Protein AF-A0A3D4DNE8-F1 (afdb_monomer)

Sequence (206 aa):
WRGDEAVLGELMLHLVKQGQAARAKSYLRAADVRFRKTDLFDFLELLLALPMGEPVSDRNVTAWRRLERSLPVAEPLLLGLDYNAMMAMSVRLGHFIEARVAGQQAISCCREDGHVYLEHFIHILLADLDVIEGRLHRAERGLAQAGVSYSNEDALIEVIRSAIAYERGDLEHIRREADGLRTSQLGGDSWSELFFQLARIAVLSA

Secondary structure (DSSP, 8-state):
-TT-HHHHHHHHHHHHHTT-HHHHHHHHT-TT--S---HHHHHHHHHHHTTTTPPP-HHHHHHHHHHHTTS-TT-HHHHHHHHHHHHHHHHHTT-HHHHHHHHHHHHHHHHHHT-HHHHHHHHHHHHHHHHHTT-HHHHHHHHHH--S--TTHHHHHHHHHHHHHHHHT-HHHHHHHHHHHHHHHHHS---GGGHHHHHHHHHH--

Foldseek 3Di:
DLADLVVLLVVCVVCVVVVNLVVNVCSLPPPRRRDDDDLSSLVSVLVSCQSVVHQQDVVNLVSLVVVLVVDDPPQLQVLLVSLCSQLSSCVSVVVLVSSVVSLVSSLVSCVVVVVLQSNLVSLLVVLLSCLVVVVLVSSVVSNVSNDDDDQLVVLSNLLSVLSSCVSVVVLVSLLVCLVVSVVSCVVTDDRPVSVVSNVVSVVSND

Radius of gyration: 18.37 Å; Cα contacts (8 Å, |Δi|>4): 229; chains: 1; bounding box: 45×32×54 Å

Structure (mmCIF, N/CA/C/O backbone):
data_AF-A0A3D4DNE8-F1
#
_entry.id   AF-A0A3D4DNE8-F1
#
loop_
_atom_site.group_PDB
_atom_site.id
_atom_site.type_symbol
_atom_site.label_atom_id
_atom_site.label_alt_id
_atom_site.label_comp_id
_atom_site.label_asym_id
_atom_site.label_entity_id
_atom_site.label_seq_id
_atom_site.pdbx_PDB_ins_code
_atom_site.Cartn_x
_atom_site.Cartn_y
_atom_site.Cartn_z
_atom_site.occupancy
_atom_site.B_iso_or_equiv
_atom_site.auth_seq_id
_atom_site.auth_comp_id
_atom_site.auth_asym_id
_atom_site.auth_atom_id
_atom_site.pdbx_PDB_model_num
ATOM 1 N N . TRP A 1 1 ? 2.962 1.106 -29.302 1.00 84.25 1 TRP A N 1
ATOM 2 C CA . TRP A 1 1 ? 2.962 0.259 -28.094 1.00 84.25 1 TRP A CA 1
ATOM 3 C C . TRP A 1 1 ? 3.555 -1.131 -28.338 1.00 84.25 1 TRP A C 1
ATOM 5 O O . TRP A 1 1 ? 4.488 -1.481 -27.648 1.00 84.25 1 TRP A O 1
ATOM 15 N N . ARG A 1 2 ? 3.127 -1.938 -29.325 1.00 90.81 2 ARG A N 1
ATOM 16 C CA . ARG A 1 2 ? 3.678 -3.311 -29.502 1.00 90.81 2 ARG A CA 1
ATOM 17 C C . ARG A 1 2 ? 5.172 -3.408 -29.839 1.00 90.81 2 ARG A C 1
ATOM 19 O O . ARG A 1 2 ? 5.776 -4.441 -29.583 1.00 90.81 2 ARG A O 1
ATOM 26 N N . GLY A 1 3 ? 5.741 -2.384 -30.468 1.00 92.44 3 GLY A N 1
ATOM 27 C CA . GLY A 1 3 ? 7.152 -2.353 -30.873 1.00 92.44 3 GLY A CA 1
ATOM 28 C C . GLY A 1 3 ? 8.059 -1.539 -29.954 1.00 92.44 3 GLY A C 1
ATOM 29 O O . GLY A 1 3 ? 9.244 -1.456 -30.239 1.00 92.44 3 GLY A O 1
ATOM 30 N N . ASP A 1 4 ? 7.515 -0.934 -28.896 1.00 91.31 4 ASP A N 1
ATOM 31 C CA . ASP A 1 4 ? 8.251 -0.020 -28.024 1.00 91.31 4 ASP A CA 1
ATOM 32 C C . ASP A 1 4 ? 7.756 -0.159 -26.578 1.00 91.31 4 ASP A C 1
ATOM 34 O O . ASP A 1 4 ? 6.562 0.007 -26.304 1.00 91.31 4 ASP A O 1
ATOM 38 N N . GLU A 1 5 ? 8.679 -0.497 -25.680 1.00 88.25 5 GLU A N 1
ATOM 39 C CA . GLU A 1 5 ? 8.405 -0.766 -24.269 1.00 88.25 5 GLU A CA 1
ATOM 40 C C . GLU A 1 5 ? 7.947 0.485 -23.509 1.00 88.25 5 GLU A C 1
ATOM 42 O O . GLU A 1 5 ? 7.001 0.403 -22.726 1.00 88.25 5 GLU A O 1
ATOM 47 N N . ALA A 1 6 ? 8.539 1.650 -23.789 1.00 84.38 6 ALA A N 1
ATOM 48 C CA . ALA A 1 6 ? 8.173 2.907 -23.141 1.00 84.38 6 ALA A CA 1
ATOM 49 C C . ALA A 1 6 ? 6.757 3.334 -23.546 1.00 84.38 6 ALA A C 1
ATOM 51 O O . ALA A 1 6 ? 5.932 3.657 -22.692 1.00 84.38 6 ALA A O 1
ATOM 52 N N . VAL A 1 7 ? 6.426 3.218 -24.837 1.00 89.44 7 VAL A N 1
ATOM 53 C CA . VAL A 1 7 ? 5.072 3.522 -25.336 1.00 89.44 7 VAL A CA 1
ATOM 54 C C . VAL A 1 7 ? 4.029 2.556 -24.762 1.00 89.44 7 VAL A C 1
ATOM 56 O O . VAL A 1 7 ? 2.875 2.937 -24.558 1.00 89.44 7 VAL A O 1
ATOM 59 N N . LEU A 1 8 ? 4.387 1.286 -24.526 1.00 90.56 8 LEU A N 1
ATOM 60 C CA . LEU A 1 8 ? 3.503 0.375 -23.794 1.00 90.56 8 LEU A CA 1
ATOM 61 C C . LEU A 1 8 ? 3.335 0.823 -22.336 1.00 90.56 8 LEU A C 1
ATOM 63 O O . LEU A 1 8 ? 2.202 0.855 -21.859 1.00 90.56 8 LEU A O 1
ATOM 67 N N . GLY A 1 9 ? 4.420 1.201 -21.659 1.00 85.06 9 GLY A N 1
ATOM 68 C CA . GLY A 1 9 ? 4.379 1.701 -20.286 1.00 85.06 9 GLY A CA 1
ATOM 69 C C . GLY A 1 9 ? 3.467 2.914 -20.117 1.00 85.06 9 GLY A C 1
ATOM 70 O O . GLY A 1 9 ? 2.581 2.902 -19.263 1.00 85.06 9 GLY A O 1
ATOM 71 N N . GLU A 1 10 ? 3.595 3.919 -20.983 1.00 83.62 10 GLU A N 1
ATOM 72 C CA . GLU A 1 10 ? 2.720 5.100 -20.976 1.00 83.62 10 GLU A CA 1
ATOM 73 C C . GLU A 1 10 ? 1.244 4.734 -21.174 1.00 83.62 10 GLU A C 1
ATOM 75 O O . GLU A 1 10 ? 0.374 5.198 -20.431 1.00 83.62 10 GLU A O 1
ATOM 80 N N . LEU A 1 11 ? 0.951 3.856 -22.143 1.00 89.38 11 LEU A N 1
ATOM 81 C CA . LEU A 1 11 ? -0.407 3.370 -22.392 1.00 89.38 11 LEU A CA 1
ATOM 82 C C . LEU A 1 11 ? -0.978 2.661 -21.160 1.00 89.38 11 LEU A C 1
ATOM 84 O O . LEU A 1 11 ? -2.143 2.855 -20.814 1.00 89.38 11 LEU A O 1
ATOM 88 N N . MET A 1 12 ? -0.173 1.839 -20.492 1.00 86.44 12 MET A N 1
ATOM 89 C CA . MET A 1 12 ? -0.599 1.137 -19.289 1.00 86.44 12 MET A CA 1
ATOM 90 C C . MET A 1 12 ? -0.891 2.095 -18.141 1.00 86.44 12 MET A C 1
ATOM 92 O O . MET A 1 12 ? -1.956 1.987 -17.539 1.00 86.44 12 MET A O 1
ATOM 96 N N . LEU A 1 13 ? 0.001 3.050 -17.870 1.00 79.31 13 LEU A N 1
ATOM 97 C CA . LEU A 1 13 ? -0.206 4.058 -16.828 1.00 79.31 13 LEU A CA 1
ATOM 98 C C . LEU A 1 13 ? -1.471 4.876 -17.092 1.00 79.31 13 LEU A C 1
ATOM 100 O O . LEU A 1 13 ? -2.258 5.112 -16.174 1.00 79.31 13 LEU A O 1
ATOM 104 N N . HIS A 1 14 ? -1.708 5.259 -18.349 1.00 80.50 14 HIS A N 1
ATOM 105 C CA . HIS A 1 14 ? -2.938 5.937 -18.746 1.00 80.50 14 HIS A CA 1
ATOM 106 C C . HIS A 1 14 ? -4.180 5.086 -18.446 1.00 80.50 14 HIS A C 1
ATOM 108 O O . HIS A 1 14 ? -5.129 5.574 -17.842 1.00 80.50 14 HIS A O 1
ATOM 114 N N . LEU A 1 15 ? -4.168 3.803 -18.815 1.00 82.75 15 LEU A N 1
ATOM 115 C CA . LEU A 1 15 ? -5.290 2.894 -18.574 1.00 82.75 15 LEU A CA 1
ATOM 116 C C . LEU A 1 15 ? -5.535 2.647 -17.083 1.00 82.75 15 LEU A C 1
ATOM 118 O O . LEU A 1 15 ? -6.685 2.659 -16.652 1.00 82.75 15 LEU A O 1
ATOM 122 N N . VAL A 1 16 ? -4.479 2.464 -16.287 1.00 78.12 16 VAL A N 1
ATOM 123 C CA . VAL A 1 16 ? -4.587 2.286 -14.829 1.00 78.12 16 VAL A CA 1
ATOM 124 C C . VAL A 1 16 ? -5.216 3.516 -14.181 1.00 78.12 16 VAL A C 1
ATOM 126 O O . VAL A 1 16 ? -6.162 3.364 -13.413 1.00 78.12 16 VAL A O 1
ATOM 129 N N . LYS A 1 17 ? -4.782 4.727 -14.559 1.00 73.00 17 LYS A N 1
ATOM 130 C CA . LYS A 1 17 ? -5.375 5.990 -14.079 1.00 73.00 17 LYS A CA 1
ATOM 131 C C . LYS A 1 17 ? -6.866 6.130 -14.401 1.00 73.00 17 LYS A C 1
ATOM 133 O O . LYS A 1 17 ? -7.560 6.881 -13.734 1.00 73.00 17 LYS A O 1
ATOM 138 N N . GLN A 1 18 ? -7.358 5.423 -15.416 1.00 78.56 18 GLN A N 1
ATOM 139 C CA . GLN A 1 18 ? -8.770 5.409 -15.814 1.00 78.56 18 GLN A CA 1
ATOM 140 C C . GLN A 1 18 ? -9.546 4.220 -15.215 1.00 78.56 18 GLN A C 1
ATOM 142 O O . GLN A 1 18 ? -10.633 3.893 -15.689 1.00 78.56 18 GLN A O 1
ATOM 147 N N . GLY A 1 19 ? -8.975 3.505 -14.237 1.00 75.56 19 GLY A N 1
ATOM 148 C CA . GLY A 1 19 ? -9.581 2.306 -13.647 1.00 75.56 19 GLY A CA 1
ATOM 149 C C . GLY A 1 19 ? -9.579 1.082 -14.573 1.00 75.56 19 GLY A C 1
ATOM 150 O O . GLY A 1 19 ? -10.240 0.085 -14.303 1.00 75.56 19 GLY A O 1
ATOM 151 N N . GLN A 1 20 ? -8.828 1.117 -15.679 1.00 83.62 20 GLN A N 1
ATOM 152 C CA . GLN A 1 20 ? -8.781 0.053 -16.689 1.00 83.62 20 GLN A CA 1
ATOM 153 C C . GLN A 1 20 ? -7.563 -0.868 -16.508 1.00 83.62 20 GLN A C 1
ATOM 155 O O . GLN A 1 20 ? -6.947 -1.298 -17.488 1.00 83.62 20 GLN A O 1
ATOM 160 N N . ALA A 1 21 ? -7.212 -1.207 -15.264 1.00 82.75 21 ALA A N 1
ATOM 161 C CA . ALA A 1 21 ? -6.049 -2.046 -14.950 1.00 82.75 21 ALA A CA 1
ATOM 162 C C . ALA A 1 21 ? -6.109 -3.433 -15.630 1.00 82.75 21 ALA A C 1
ATOM 164 O O . ALA A 1 21 ? -5.110 -3.907 -16.174 1.00 82.75 21 ALA A O 1
ATOM 165 N N . ALA A 1 22 ? -7.299 -4.040 -15.735 1.00 83.12 22 ALA A N 1
ATOM 166 C CA . ALA A 1 22 ? -7.488 -5.308 -16.448 1.00 83.12 22 ALA A CA 1
ATOM 167 C C . ALA A 1 22 ? -7.152 -5.193 -17.947 1.00 83.12 22 ALA A C 1
ATOM 169 O O . ALA A 1 22 ? -6.544 -6.087 -18.542 1.00 83.12 22 ALA A O 1
ATOM 170 N N . ARG A 1 23 ? -7.503 -4.057 -18.562 1.00 88.25 23 ARG A N 1
ATOM 171 C CA . ARG A 1 23 ? -7.187 -3.775 -19.964 1.00 88.25 23 ARG A CA 1
ATOM 172 C C . ARG A 1 23 ? -5.697 -3.510 -20.149 1.00 88.25 23 ARG A C 1
ATOM 174 O O . ARG A 1 23 ? -5.109 -4.059 -21.079 1.00 88.25 23 ARG A O 1
ATOM 181 N N . ALA A 1 24 ? -5.077 -2.750 -19.247 1.00 88.50 24 ALA A N 1
ATOM 182 C CA . ALA A 1 24 ? -3.628 -2.559 -19.229 1.00 88.50 24 ALA A CA 1
ATOM 183 C C . ALA A 1 24 ? -2.892 -3.910 -19.181 1.00 88.50 24 ALA A C 1
ATOM 185 O O . ALA A 1 24 ? -1.987 -4.155 -19.980 1.00 88.50 24 ALA A O 1
ATOM 186 N N . LYS A 1 25 ? -3.361 -4.840 -18.337 1.00 88.88 25 LYS A N 1
ATOM 187 C CA . LYS A 1 25 ? -2.814 -6.199 -18.236 1.00 88.88 25 LYS A CA 1
ATOM 188 C C . LYS A 1 25 ? -2.931 -6.989 -19.535 1.00 88.88 25 LYS A C 1
ATOM 190 O O . LYS A 1 25 ? -1.995 -7.692 -19.913 1.00 88.88 25 LYS A O 1
ATOM 195 N N . SER A 1 26 ? -4.065 -6.873 -20.229 1.00 90.81 26 SER A N 1
ATOM 196 C CA . SER A 1 26 ? -4.267 -7.553 -21.515 1.00 90.81 26 SER A CA 1
ATOM 197 C C . SER A 1 26 ? -3.255 -7.104 -22.575 1.00 90.81 26 SER A C 1
ATOM 199 O O . SER A 1 26 ? -2.768 -7.935 -23.338 1.00 90.81 26 SER A O 1
ATOM 201 N N . TYR A 1 27 ? -2.877 -5.819 -22.582 1.00 91.75 27 TYR A N 1
ATOM 202 C CA . TYR A 1 27 ? -1.856 -5.301 -23.493 1.00 91.75 27 TYR A CA 1
ATOM 203 C C . TYR A 1 27 ? -0.447 -5.724 -23.085 1.00 91.75 27 TYR A C 1
ATOM 205 O O . TYR A 1 27 ? 0.334 -6.115 -23.950 1.00 91.75 27 TYR A O 1
ATOM 213 N N . LEU A 1 28 ? -0.140 -5.732 -21.786 1.00 88.56 28 LEU A N 1
ATOM 214 C CA . LEU A 1 28 ? 1.150 -6.208 -21.286 1.00 88.56 28 LEU A CA 1
ATOM 215 C C . LEU A 1 28 ? 1.397 -7.689 -21.615 1.00 88.56 28 LEU A C 1
ATOM 217 O O . LEU A 1 28 ? 2.502 -8.072 -21.993 1.00 88.56 28 LEU A O 1
ATOM 221 N N . ARG A 1 29 ? 0.355 -8.523 -21.519 1.00 88.81 29 ARG A N 1
ATOM 222 C CA . ARG A 1 29 ? 0.415 -9.963 -21.823 1.00 88.81 29 ARG A CA 1
ATOM 223 C C . ARG A 1 29 ? 0.105 -10.305 -23.282 1.00 88.81 29 ARG A C 1
ATOM 225 O O . ARG A 1 29 ? -0.075 -11.482 -23.598 1.00 88.81 29 ARG A O 1
ATOM 232 N N . ALA A 1 30 ? 0.029 -9.315 -24.169 1.00 90.88 30 ALA A N 1
ATOM 233 C CA . ALA A 1 30 ? -0.235 -9.570 -25.576 1.00 90.88 30 ALA A CA 1
ATOM 234 C C . ALA A 1 30 ? 0.893 -10.421 -26.185 1.00 90.88 30 ALA A C 1
ATOM 236 O O . ALA A 1 30 ? 2.075 -10.101 -26.064 1.00 90.88 30 ALA A O 1
ATOM 237 N N . ALA A 1 31 ? 0.523 -11.520 -26.847 1.00 87.00 31 ALA A N 1
ATOM 238 C CA . ALA A 1 31 ? 1.481 -12.469 -27.417 1.00 87.00 31 ALA A CA 1
ATOM 239 C C . ALA A 1 31 ? 2.339 -11.868 -28.547 1.00 87.00 31 ALA A C 1
ATOM 241 O O . ALA A 1 31 ? 3.355 -12.443 -28.925 1.00 87.00 31 ALA A O 1
ATOM 242 N N . ASP A 1 32 ? 1.932 -10.720 -29.092 1.00 90.69 32 ASP A N 1
ATOM 243 C CA . ASP A 1 32 ? 2.542 -10.057 -30.241 1.00 90.69 32 ASP A CA 1
ATOM 244 C C . ASP A 1 32 ? 3.386 -8.822 -29.877 1.00 90.69 32 ASP A C 1
ATOM 246 O O . ASP A 1 32 ? 3.651 -7.980 -30.741 1.00 90.69 32 ASP A O 1
ATOM 250 N N . VAL A 1 33 ? 3.831 -8.715 -28.621 1.00 90.00 33 VAL A N 1
ATOM 251 C CA . VAL A 1 33 ? 4.856 -7.750 -28.194 1.00 90.00 33 VAL A CA 1
ATOM 252 C C . VAL A 1 33 ? 6.194 -8.071 -28.879 1.00 90.00 33 VAL A C 1
ATOM 254 O O . VAL A 1 33 ? 6.671 -9.202 -28.829 1.00 90.00 33 VAL A O 1
ATOM 257 N N . ARG A 1 34 ? 6.801 -7.073 -29.537 1.00 92.06 34 ARG A N 1
ATOM 258 C CA . ARG A 1 34 ? 7.963 -7.233 -30.440 1.00 92.06 34 ARG A CA 1
ATOM 259 C C . ARG A 1 34 ? 9.260 -6.600 -29.932 1.00 92.06 34 ARG A C 1
ATOM 261 O O . ARG A 1 34 ? 10.221 -6.511 -30.690 1.00 92.06 34 ARG A O 1
ATOM 268 N N . PHE A 1 35 ? 9.291 -6.136 -28.689 1.00 91.06 35 PHE A N 1
ATOM 269 C CA . PHE A 1 35 ? 10.480 -5.547 -28.074 1.00 91.06 35 PHE A CA 1
ATOM 270 C C . PHE A 1 35 ? 11.108 -6.499 -27.046 1.00 91.06 35 PHE A C 1
ATOM 272 O O . PHE A 1 35 ? 10.464 -7.429 -26.553 1.00 91.06 35 PHE A O 1
ATOM 279 N N . ARG A 1 36 ? 12.381 -6.261 -26.709 1.00 89.44 36 ARG A N 1
ATOM 280 C CA . ARG A 1 36 ? 13.050 -6.962 -25.607 1.00 89.44 36 ARG A CA 1
ATOM 281 C C . ARG A 1 36 ? 12.511 -6.423 -24.286 1.00 89.44 36 ARG A C 1
ATOM 283 O O . ARG A 1 36 ? 12.611 -5.229 -24.052 1.00 89.44 36 ARG A O 1
ATOM 290 N N . LYS A 1 37 ? 11.995 -7.304 -23.434 1.00 88.31 37 LYS A N 1
ATOM 291 C CA . LYS A 1 37 ? 11.551 -6.960 -22.078 1.00 88.31 37 LYS A CA 1
ATOM 292 C C . LYS A 1 37 ? 12.754 -6.580 -21.216 1.00 88.31 37 LYS A C 1
ATOM 294 O O . LYS A 1 37 ? 13.744 -7.318 -21.205 1.00 88.31 37 LYS A O 1
ATOM 299 N N . THR A 1 38 ? 12.672 -5.445 -20.540 1.00 82.81 38 THR A N 1
ATOM 300 C CA . THR A 1 38 ? 13.687 -4.947 -19.607 1.00 82.81 38 THR A CA 1
ATOM 301 C C . THR A 1 38 ? 13.113 -4.857 -18.192 1.00 82.81 38 THR A C 1
ATOM 303 O O . THR A 1 38 ? 11.993 -5.306 -17.945 1.00 82.81 38 THR A O 1
ATOM 306 N N . ASP A 1 39 ? 13.865 -4.271 -17.259 1.00 72.81 39 ASP A N 1
ATOM 307 C CA . ASP A 1 39 ? 13.394 -4.024 -15.892 1.00 72.81 39 ASP A CA 1
ATOM 308 C C . ASP A 1 39 ? 12.138 -3.130 -15.870 1.00 72.81 39 ASP A C 1
ATOM 310 O O . ASP A 1 39 ? 11.309 -3.255 -14.970 1.00 72.81 39 ASP A O 1
ATOM 314 N N . LEU A 1 40 ? 11.927 -2.303 -16.905 1.00 74.38 40 LEU A N 1
ATOM 315 C CA . LEU A 1 40 ? 10.688 -1.543 -17.088 1.00 74.38 40 LEU A CA 1
ATOM 316 C C . LEU A 1 40 ? 9.477 -2.464 -17.318 1.00 74.38 40 LEU A C 1
ATOM 318 O O . LEU A 1 40 ? 8.395 -2.187 -16.807 1.00 74.38 40 LEU A O 1
ATOM 322 N N . PHE A 1 41 ? 9.626 -3.576 -18.044 1.00 82.62 41 PHE A N 1
ATOM 323 C CA . PHE A 1 41 ? 8.546 -4.557 -18.190 1.00 82.62 41 PHE A CA 1
ATOM 324 C C . PHE A 1 41 ? 8.194 -5.210 -16.854 1.00 82.62 41 PHE A C 1
ATOM 326 O O . PHE A 1 41 ? 7.013 -5.325 -16.522 1.00 82.62 41 PHE A O 1
ATOM 333 N N . ASP A 1 42 ? 9.213 -5.624 -16.095 1.00 76.12 42 ASP A N 1
ATOM 334 C CA . ASP A 1 42 ? 9.035 -6.221 -14.770 1.00 76.12 42 ASP A CA 1
ATOM 335 C C . ASP A 1 42 ? 8.324 -5.216 -13.844 1.00 76.12 42 ASP A C 1
ATOM 337 O O . ASP A 1 42 ? 7.327 -5.562 -13.210 1.00 76.12 42 ASP A O 1
ATOM 341 N N . PHE A 1 43 ? 8.749 -3.946 -13.844 1.00 73.88 43 PHE A N 1
ATOM 342 C CA . PHE A 1 43 ? 8.088 -2.851 -13.126 1.00 73.88 43 PHE A CA 1
ATOM 343 C C . PHE A 1 43 ? 6.608 -2.716 -13.491 1.00 73.88 43 PHE A C 1
ATOM 345 O O . PHE A 1 43 ? 5.753 -2.613 -12.616 1.00 73.88 43 PHE A O 1
ATOM 352 N N . LEU A 1 44 ? 6.284 -2.750 -14.783 1.00 77.88 44 LEU A N 1
ATOM 353 C CA . LEU A 1 44 ? 4.913 -2.630 -15.274 1.00 77.88 44 LEU A CA 1
ATOM 354 C C . LEU A 1 44 ? 4.039 -3.839 -14.891 1.00 77.88 44 LEU A C 1
ATOM 356 O O . LEU A 1 44 ? 2.862 -3.658 -14.572 1.00 77.88 44 LEU A O 1
ATOM 360 N N . GLU A 1 45 ? 4.589 -5.062 -14.881 1.00 80.56 45 GLU A N 1
ATOM 361 C CA . GLU A 1 45 ? 3.891 -6.252 -14.358 1.00 80.56 45 GLU A CA 1
ATOM 362 C C . GLU A 1 45 ? 3.568 -6.097 -12.871 1.00 80.56 45 GLU A C 1
ATOM 364 O O . GLU A 1 45 ? 2.457 -6.403 -12.430 1.00 80.56 45 GLU A O 1
ATOM 369 N N . LEU A 1 46 ? 4.532 -5.592 -12.108 1.00 73.44 46 LEU A N 1
ATOM 370 C CA . LEU A 1 46 ? 4.415 -5.393 -10.671 1.00 73.44 46 LEU A CA 1
ATOM 371 C C . LEU A 1 46 ? 3.434 -4.273 -10.314 1.00 73.44 46 LEU A C 1
ATOM 373 O O . LEU A 1 46 ? 2.580 -4.453 -9.446 1.00 73.44 46 LEU A O 1
ATOM 377 N N . LEU A 1 47 ? 3.506 -3.149 -11.028 1.00 73.62 47 LEU A N 1
ATOM 378 C CA . LEU A 1 47 ? 2.621 -2.000 -10.856 1.00 73.62 47 LEU A CA 1
ATOM 379 C C . LEU A 1 47 ? 1.163 -2.355 -11.144 1.00 73.62 47 LEU A C 1
ATOM 381 O O . LEU A 1 47 ? 0.276 -1.768 -10.538 1.00 73.62 47 LEU A O 1
ATOM 385 N N . LEU A 1 48 ? 0.898 -3.322 -12.028 1.00 77.94 48 LEU A N 1
ATOM 386 C CA . LEU A 1 48 ? -0.454 -3.832 -12.256 1.00 77.94 48 LEU A CA 1
ATOM 387 C C . LEU A 1 48 ? -0.932 -4.825 -11.200 1.00 77.94 48 LEU A C 1
ATOM 389 O O . LEU A 1 48 ? -2.135 -4.887 -10.949 1.00 77.94 48 LEU A O 1
ATOM 393 N N . ALA A 1 49 ? -0.032 -5.589 -10.580 1.00 75.50 49 ALA A N 1
ATOM 394 C CA . ALA A 1 49 ? -0.415 -6.559 -9.557 1.00 75.50 49 ALA A CA 1
ATOM 395 C C . ALA A 1 49 ? -1.081 -5.877 -8.348 1.00 75.50 49 ALA A C 1
ATOM 397 O O . ALA A 1 49 ? -2.040 -6.409 -7.782 1.00 75.50 49 ALA A O 1
ATOM 398 N N . LEU A 1 50 ? -0.623 -4.666 -8.005 1.00 70.56 50 LEU A N 1
ATOM 399 C CA . LEU A 1 50 ? -1.180 -3.841 -6.935 1.00 70.56 50 LEU A CA 1
ATOM 400 C C . LEU A 1 50 ? -2.677 -3.508 -7.151 1.00 70.56 50 LEU A C 1
ATOM 402 O O . LEU A 1 50 ? -3.515 -4.084 -6.456 1.00 70.56 50 LEU A O 1
ATOM 406 N N . PRO A 1 51 ? -3.078 -2.683 -8.132 1.00 66.38 51 PRO A N 1
ATOM 407 C CA . PRO A 1 51 ? -4.477 -2.303 -8.335 1.00 66.38 51 PRO A CA 1
ATOM 408 C C . PRO A 1 51 ? -5.388 -3.482 -8.704 1.00 66.38 51 PRO A C 1
ATOM 410 O O . PRO A 1 51 ? -6.592 -3.408 -8.490 1.00 66.38 51 PRO A O 1
ATOM 413 N N . MET A 1 52 ? -4.843 -4.576 -9.246 1.00 71.50 52 MET A N 1
ATOM 414 C CA . MET A 1 52 ? -5.621 -5.770 -9.599 1.00 71.50 52 MET A CA 1
ATOM 415 C C . MET A 1 52 ? -5.872 -6.721 -8.419 1.00 71.50 52 MET A C 1
ATOM 417 O O . MET A 1 52 ? -6.550 -7.732 -8.602 1.00 71.50 52 MET A O 1
ATOM 421 N N . GLY A 1 53 ? -5.313 -6.441 -7.233 1.00 68.38 53 GLY A N 1
ATOM 422 C CA . GLY A 1 53 ? -5.414 -7.337 -6.075 1.00 68.38 53 GLY A CA 1
ATOM 423 C C . GLY A 1 53 ? -4.800 -8.717 -6.333 1.00 68.38 53 GLY A C 1
ATOM 424 O O . GLY A 1 53 ? -5.234 -9.713 -5.757 1.00 68.38 53 GLY A O 1
ATOM 425 N N . GLU A 1 54 ? -3.833 -8.805 -7.249 1.00 73.88 54 GLU A N 1
ATOM 426 C CA . GLU A 1 54 ? -3.223 -10.082 -7.599 1.00 73.88 54 GLU A CA 1
ATOM 427 C C . GLU A 1 54 ? -2.318 -10.575 -6.472 1.00 73.88 54 GLU A C 1
ATOM 429 O O . GLU A 1 54 ? -1.679 -9.759 -5.796 1.00 73.88 54 GLU A O 1
ATOM 434 N N . PRO A 1 55 ? -2.228 -11.905 -6.280 1.00 70.38 55 PRO A N 1
ATOM 435 C CA . PRO A 1 55 ? -1.300 -12.467 -5.320 1.00 70.38 55 PRO A CA 1
ATOM 436 C C . PRO A 1 55 ? 0.118 -12.032 -5.685 1.00 70.38 55 PRO A C 1
ATOM 438 O O . PRO A 1 55 ? 0.620 -12.298 -6.780 1.00 70.38 55 PRO A O 1
ATOM 441 N N . VAL A 1 56 ? 0.751 -11.348 -4.742 1.00 73.31 56 VAL A N 1
ATOM 442 C CA . VAL A 1 56 ? 2.167 -11.016 -4.801 1.00 73.31 56 VAL A CA 1
ATOM 443 C C . VAL A 1 56 ? 2.953 -12.251 -4.363 1.00 73.31 56 VAL A C 1
ATOM 445 O O . VAL A 1 56 ? 2.526 -12.981 -3.473 1.00 73.31 56 VAL A O 1
ATOM 448 N N . SER A 1 57 ? 4.096 -12.506 -4.996 1.00 78.62 57 SER A N 1
ATOM 449 C CA . SER A 1 57 ? 5.016 -13.588 -4.623 1.00 78.62 57 SER A CA 1
ATOM 450 C C . SER A 1 57 ? 6.404 -13.049 -4.275 1.00 78.62 57 SER A C 1
ATOM 452 O O . SER A 1 57 ? 6.777 -11.951 -4.689 1.00 78.62 57 SER A O 1
ATOM 454 N N . ASP A 1 58 ? 7.239 -13.852 -3.619 1.00 76.38 58 ASP A N 1
ATOM 455 C CA . ASP A 1 58 ? 8.643 -13.490 -3.357 1.00 76.38 58 ASP A CA 1
ATOM 456 C C . ASP A 1 58 ? 9.449 -13.216 -4.633 1.00 76.38 58 ASP A C 1
ATOM 458 O O . ASP A 1 58 ? 10.404 -12.430 -4.643 1.00 76.38 58 ASP A O 1
ATOM 462 N N . ARG A 1 59 ? 9.041 -13.823 -5.755 1.00 78.50 59 ARG A N 1
ATOM 463 C CA . ARG A 1 59 ? 9.618 -13.529 -7.069 1.00 78.50 59 ARG A CA 1
ATOM 464 C C . ARG A 1 59 ? 9.362 -12.077 -7.472 1.00 78.50 59 ARG A C 1
ATOM 466 O O . ARG A 1 59 ? 10.250 -11.455 -8.049 1.00 78.50 59 ARG A O 1
ATOM 473 N N . ASN A 1 60 ? 8.185 -11.539 -7.153 1.00 75.06 60 ASN A N 1
ATOM 474 C CA . ASN A 1 60 ? 7.840 -10.145 -7.417 1.00 75.06 60 ASN A CA 1
ATOM 475 C C . ASN A 1 60 ? 8.712 -9.191 -6.588 1.00 75.06 60 ASN A C 1
ATOM 477 O O . ASN A 1 60 ? 9.250 -8.236 -7.136 1.00 75.06 60 ASN A O 1
ATOM 481 N N . VAL A 1 61 ? 8.939 -9.496 -5.306 1.00 74.00 61 VAL A N 1
ATOM 482 C CA . VAL A 1 61 ? 9.854 -8.726 -4.438 1.00 74.00 61 VAL A CA 1
ATOM 483 C C . VAL A 1 61 ? 11.293 -8.792 -4.935 1.00 74.00 61 VAL A C 1
ATOM 485 O O . VAL A 1 61 ? 12.007 -7.795 -4.935 1.00 74.00 61 VAL A O 1
ATOM 488 N N . THR A 1 62 ? 11.732 -9.963 -5.393 1.00 79.94 62 THR A N 1
ATOM 489 C CA . THR A 1 62 ? 13.075 -10.124 -5.963 1.00 79.94 62 THR A CA 1
ATOM 490 C C . THR A 1 62 ? 13.249 -9.286 -7.229 1.00 79.94 62 THR A C 1
ATOM 492 O O . THR A 1 62 ? 14.313 -8.703 -7.424 1.00 79.94 62 THR A O 1
ATOM 495 N N . ALA A 1 63 ? 12.221 -9.202 -8.078 1.00 76.25 63 ALA A N 1
ATOM 496 C CA . ALA A 1 63 ? 12.238 -8.343 -9.256 1.00 76.25 63 ALA A CA 1
ATOM 497 C C . ALA A 1 63 ? 12.309 -6.854 -8.872 1.00 76.25 63 ALA A C 1
ATOM 499 O O . ALA A 1 63 ? 13.185 -6.161 -9.383 1.00 76.25 63 ALA A O 1
ATOM 500 N N . TRP A 1 64 ? 11.513 -6.399 -7.896 1.00 74.50 64 TRP A N 1
ATOM 501 C CA . TRP A 1 64 ? 11.613 -5.034 -7.360 1.00 74.50 64 TRP A CA 1
ATOM 502 C C . TRP A 1 64 ? 13.000 -4.704 -6.786 1.00 74.50 64 TRP A C 1
ATOM 504 O O . TRP A 1 64 ? 13.586 -3.694 -7.151 1.00 74.50 64 TRP A O 1
ATOM 514 N N . ARG A 1 65 ? 13.597 -5.582 -5.969 1.00 77.50 65 ARG A N 1
ATOM 515 C CA . ARG A 1 65 ? 14.957 -5.365 -5.420 1.00 77.50 65 ARG A CA 1
ATOM 516 C C . ARG A 1 65 ? 16.044 -5.278 -6.495 1.00 77.50 65 ARG A C 1
ATOM 518 O O . ARG A 1 65 ? 17.123 -4.745 -6.250 1.00 77.50 65 ARG A O 1
ATOM 525 N N . ARG A 1 66 ? 15.825 -5.873 -7.673 1.00 77.25 66 ARG A N 1
ATOM 526 C CA . ARG A 1 66 ? 16.739 -5.693 -8.812 1.00 77.25 66 ARG A CA 1
ATOM 527 C C . ARG A 1 66 ? 16.550 -4.323 -9.448 1.00 77.25 66 ARG A C 1
ATOM 529 O O . ARG A 1 66 ? 17.555 -3.697 -9.769 1.00 77.25 66 ARG A O 1
ATOM 536 N N . LEU A 1 67 ? 15.304 -3.867 -9.563 1.00 70.75 67 LEU A N 1
ATOM 537 C CA . LEU A 1 67 ? 14.974 -2.535 -10.054 1.00 70.75 67 LEU A CA 1
ATOM 538 C C . LEU A 1 67 ? 15.559 -1.441 -9.157 1.00 70.75 67 LEU A C 1
ATOM 540 O O . LEU A 1 67 ? 16.213 -0.549 -9.685 1.00 70.75 67 LEU A O 1
ATOM 544 N N . GLU A 1 68 ? 15.463 -1.576 -7.833 1.00 71.62 68 GLU A N 1
ATOM 545 C CA . GLU A 1 68 ? 16.087 -0.670 -6.851 1.00 71.62 68 GLU A CA 1
ATOM 546 C C . GLU A 1 68 ? 17.572 -0.403 -7.174 1.00 71.62 68 GLU A C 1
ATOM 548 O O . GLU A 1 68 ? 18.027 0.737 -7.194 1.00 71.62 68 GLU A O 1
ATOM 553 N N . ARG A 1 69 ? 18.333 -1.449 -7.529 1.00 74.56 69 ARG A N 1
ATOM 554 C CA . ARG A 1 69 ? 19.766 -1.338 -7.878 1.00 74.56 69 ARG A CA 1
ATOM 555 C C . ARG A 1 69 ? 20.033 -0.607 -9.193 1.00 74.56 69 ARG A C 1
ATOM 557 O O . ARG A 1 69 ? 21.179 -0.251 -9.458 1.00 74.56 69 ARG A O 1
ATOM 564 N N . SER A 1 70 ? 19.014 -0.462 -10.032 1.00 70.62 70 SER A N 1
ATOM 565 C CA . SER A 1 70 ? 19.083 0.237 -11.317 1.00 70.62 70 SER A CA 1
ATOM 566 C C . SER A 1 70 ? 18.603 1.687 -11.233 1.00 70.62 70 SER A C 1
ATOM 568 O O . SER A 1 70 ? 18.819 2.445 -12.180 1.00 70.62 70 SER A O 1
ATOM 570 N N . LEU A 1 71 ? 17.976 2.084 -10.118 1.00 67.06 71 LEU A N 1
ATOM 571 C CA . LEU A 1 71 ? 17.462 3.436 -9.950 1.00 67.06 71 LEU A CA 1
ATOM 572 C C . LEU A 1 71 ? 18.603 4.448 -9.764 1.00 67.06 71 LEU A C 1
ATOM 574 O O . LEU A 1 71 ? 19.593 4.165 -9.079 1.00 67.06 71 LEU A O 1
ATOM 578 N N . PRO A 1 72 ? 18.485 5.649 -10.353 1.00 65.50 72 PRO A N 1
ATOM 579 C CA . PRO A 1 72 ? 19.460 6.707 -10.1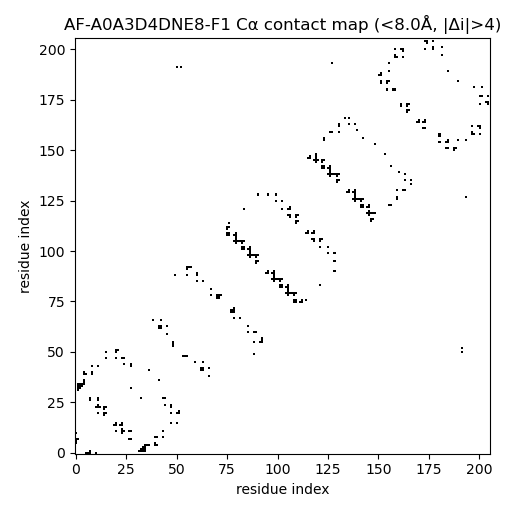52 1.00 65.50 72 PRO A CA 1
ATOM 580 C C . PRO A 1 72 ? 19.437 7.180 -8.692 1.00 65.50 72 PRO A C 1
ATOM 582 O O . PRO A 1 72 ? 18.477 7.789 -8.231 1.00 65.50 72 PRO A O 1
ATOM 585 N N . VAL A 1 73 ? 20.549 6.964 -7.977 1.00 68.31 73 VAL A N 1
ATOM 586 C CA . VAL A 1 73 ? 20.736 7.414 -6.579 1.00 68.31 73 VAL A CA 1
ATOM 587 C C . VAL A 1 73 ? 20.598 8.942 -6.431 1.00 68.31 73 VAL A C 1
ATOM 589 O O . VAL A 1 73 ? 20.320 9.448 -5.352 1.00 68.31 73 VAL A O 1
ATOM 592 N N . ALA A 1 74 ? 20.785 9.685 -7.525 1.00 76.00 74 ALA A N 1
ATOM 593 C CA . ALA A 1 74 ? 20.734 11.143 -7.554 1.00 76.00 74 ALA A CA 1
ATOM 594 C C . ALA A 1 74 ? 19.310 11.737 -7.561 1.00 76.00 74 ALA A C 1
ATOM 596 O O . ALA A 1 74 ? 19.188 12.959 -7.568 1.00 76.00 74 ALA A O 1
ATOM 597 N N . GLU A 1 75 ? 18.257 10.912 -7.568 1.00 79.88 75 GLU A N 1
ATOM 598 C CA . GLU A 1 75 ? 16.857 11.359 -7.616 1.00 79.88 75 GLU A CA 1
ATOM 599 C C . GLU A 1 75 ? 16.080 10.864 -6.377 1.00 79.88 75 GLU A C 1
ATOM 601 O O . GLU A 1 75 ? 15.443 9.805 -6.428 1.00 79.88 75 GLU A O 1
ATOM 606 N N . PRO A 1 76 ? 16.114 11.608 -5.249 1.00 84.44 76 PRO A N 1
ATOM 607 C CA . PRO A 1 76 ? 15.498 11.191 -3.988 1.00 84.44 76 PRO A CA 1
ATOM 608 C C . PRO A 1 76 ? 14.008 10.874 -4.117 1.00 84.44 76 PRO A C 1
ATOM 610 O O . PRO A 1 76 ? 13.567 9.841 -3.623 1.00 84.44 76 PRO A O 1
ATOM 613 N N . LEU A 1 77 ? 13.232 11.690 -4.838 1.00 80.25 77 LEU A N 1
ATOM 614 C CA . LEU A 1 77 ? 11.811 11.410 -5.064 1.00 80.25 77 LEU A CA 1
ATOM 615 C C . LEU A 1 77 ? 11.573 10.045 -5.724 1.00 80.25 77 LEU A C 1
ATOM 617 O O . LEU A 1 77 ? 10.683 9.306 -5.304 1.00 80.25 77 LEU A O 1
ATOM 621 N N . LEU A 1 78 ? 12.359 9.695 -6.744 1.00 76.62 78 LEU A N 1
ATOM 622 C CA . LEU A 1 78 ? 12.184 8.435 -7.466 1.00 76.62 78 LEU A CA 1
ATOM 623 C C . LEU A 1 78 ? 12.462 7.232 -6.555 1.00 76.62 78 LEU A C 1
ATOM 625 O O . LEU A 1 78 ? 11.684 6.279 -6.548 1.00 76.62 78 LEU A O 1
ATOM 629 N N . LEU A 1 79 ? 13.511 7.315 -5.732 1.00 81.06 79 LEU A N 1
ATOM 630 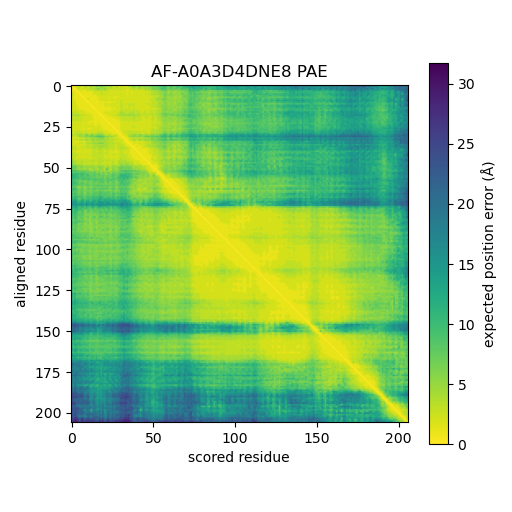C CA . LEU A 1 79 ? 13.790 6.330 -4.681 1.00 81.06 79 LEU A CA 1
ATOM 631 C C . LEU A 1 79 ? 12.662 6.267 -3.650 1.00 81.06 79 LEU A C 1
ATOM 633 O O . LEU A 1 79 ? 12.243 5.184 -3.255 1.00 81.06 79 LEU A O 1
ATOM 637 N N . GLY A 1 80 ? 12.130 7.418 -3.233 1.00 84.88 80 GLY A N 1
ATOM 638 C CA . GLY A 1 80 ? 11.020 7.487 -2.285 1.00 84.88 80 GLY A CA 1
ATOM 639 C C . GLY A 1 80 ? 9.760 6.789 -2.799 1.00 84.88 80 GLY A C 1
ATOM 640 O O . GLY A 1 80 ? 9.113 6.049 -2.056 1.00 84.88 80 GLY A O 1
ATOM 641 N N . LEU A 1 81 ? 9.435 6.973 -4.081 1.00 81.12 81 LEU A N 1
ATOM 642 C CA . LEU A 1 81 ? 8.314 6.298 -4.737 1.00 81.12 81 LEU A CA 1
ATOM 643 C C . LEU A 1 81 ? 8.536 4.783 -4.854 1.00 81.12 81 LEU A C 1
ATOM 645 O O . LEU A 1 81 ? 7.591 4.020 -4.642 1.00 81.12 81 LEU A O 1
ATOM 649 N N . ASP A 1 82 ? 9.764 4.346 -5.140 1.00 80.88 82 ASP A N 1
ATOM 650 C CA . ASP A 1 82 ? 10.130 2.925 -5.169 1.00 80.88 82 ASP A CA 1
ATOM 651 C C . ASP A 1 82 ? 9.982 2.273 -3.789 1.00 80.88 82 ASP A C 1
ATOM 653 O O . ASP A 1 82 ? 9.277 1.272 -3.637 1.00 80.88 82 ASP A O 1
ATOM 657 N N . TYR A 1 83 ? 10.535 2.900 -2.748 1.00 86.50 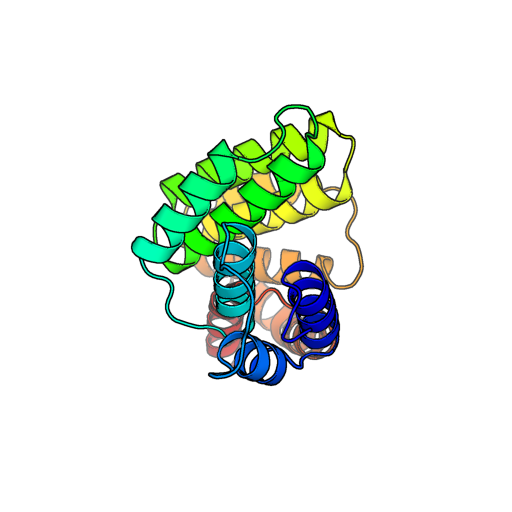83 TYR A N 1
ATOM 658 C CA . TYR A 1 83 ? 10.393 2.424 -1.375 1.00 86.50 83 TYR A CA 1
ATOM 659 C C . TYR A 1 83 ? 8.929 2.389 -0.910 1.00 86.50 83 TYR A C 1
ATOM 661 O O . TYR A 1 83 ? 8.521 1.452 -0.220 1.00 86.50 83 TYR A O 1
ATOM 669 N N . ASN A 1 84 ? 8.102 3.354 -1.321 1.00 84.38 84 ASN A N 1
ATOM 670 C CA . ASN A 1 84 ? 6.664 3.328 -1.049 1.00 84.38 84 ASN A CA 1
ATOM 671 C C . ASN A 1 84 ? 5.974 2.121 -1.720 1.00 84.38 84 ASN A C 1
ATOM 673 O O . ASN A 1 84 ? 5.181 1.415 -1.091 1.00 84.38 84 ASN A O 1
ATOM 677 N N . ALA A 1 85 ? 6.317 1.820 -2.976 1.00 80.19 85 ALA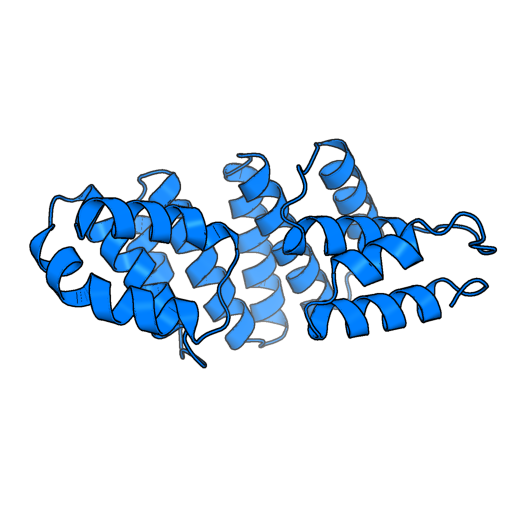 A N 1
ATOM 678 C CA . ALA A 1 85 ? 5.808 0.631 -3.661 1.00 80.19 85 ALA A CA 1
ATOM 679 C C . ALA A 1 85 ? 6.279 -0.667 -2.978 1.00 80.19 85 ALA A C 1
ATOM 681 O O . ALA A 1 85 ? 5.485 -1.588 -2.763 1.00 80.19 85 ALA A O 1
ATOM 682 N N . MET A 1 86 ? 7.547 -0.722 -2.565 1.00 83.00 86 MET A N 1
ATOM 683 C CA . MET A 1 86 ? 8.124 -1.840 -1.817 1.00 83.00 86 MET A CA 1
ATOM 684 C C . MET A 1 86 ? 7.446 -2.070 -0.469 1.00 83.00 86 MET A C 1
ATOM 686 O O . MET A 1 86 ? 7.225 -3.224 -0.082 1.00 83.00 86 MET A O 1
ATOM 690 N N . MET A 1 87 ? 7.068 -0.995 0.224 1.00 87.19 87 MET A N 1
ATOM 691 C CA . MET A 1 87 ? 6.266 -1.078 1.439 1.00 87.19 87 MET A CA 1
ATOM 692 C C . MET A 1 87 ? 4.929 -1.770 1.155 1.00 87.19 87 MET A C 1
ATOM 694 O O . MET A 1 87 ? 4.633 -2.781 1.790 1.00 87.19 87 MET A O 1
ATOM 698 N N . ALA A 1 8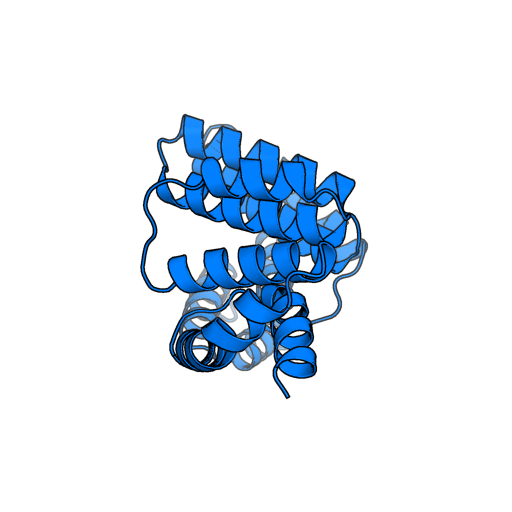8 ? 4.164 -1.297 0.164 1.00 81.44 88 ALA A N 1
ATOM 699 C CA . ALA A 1 88 ? 2.865 -1.880 -0.186 1.00 81.44 88 ALA A CA 1
ATOM 700 C C . ALA A 1 88 ? 2.964 -3.373 -0.561 1.00 81.44 88 ALA A C 1
ATOM 702 O O . ALA A 1 88 ? 2.161 -4.192 -0.114 1.00 81.44 88 ALA A O 1
ATOM 703 N N . MET A 1 89 ? 3.987 -3.755 -1.331 1.00 79.06 89 MET A N 1
ATOM 704 C CA . MET A 1 89 ? 4.229 -5.155 -1.705 1.00 79.06 89 MET A CA 1
ATOM 705 C C . MET A 1 89 ? 4.582 -6.030 -0.498 1.00 79.06 89 MET A C 1
ATOM 707 O O . MET A 1 89 ? 4.112 -7.162 -0.391 1.00 79.06 89 MET A O 1
ATOM 711 N N . SER A 1 90 ? 5.394 -5.504 0.420 1.00 84.62 90 SER A N 1
ATOM 712 C CA . SER A 1 90 ? 5.805 -6.223 1.628 1.00 84.62 90 SER A CA 1
ATOM 713 C C . SER A 1 90 ? 4.630 -6.425 2.588 1.00 84.62 90 SER A C 1
ATOM 715 O O . SER A 1 90 ? 4.492 -7.511 3.148 1.00 84.62 90 SER A O 1
ATOM 717 N N . VAL A 1 91 ? 3.727 -5.441 2.709 1.00 83.19 91 VAL A N 1
ATOM 718 C CA . VAL A 1 91 ? 2.470 -5.586 3.469 1.00 83.19 91 VAL A CA 1
ATOM 719 C C . VAL A 1 91 ? 1.635 -6.746 2.927 1.00 83.19 91 VAL A C 1
ATOM 721 O O . VAL A 1 91 ? 1.227 -7.609 3.702 1.00 83.19 91 VAL A O 1
ATOM 724 N N . ARG A 1 92 ? 1.454 -6.838 1.602 1.00 78.94 92 ARG A N 1
ATOM 725 C CA . ARG A 1 92 ? 0.678 -7.923 0.969 1.00 78.94 92 ARG A CA 1
ATOM 726 C C . ARG A 1 92 ? 1.237 -9.321 1.205 1.00 78.94 92 ARG A C 1
ATOM 728 O O . ARG A 1 92 ? 0.488 -10.292 1.171 1.00 78.94 92 ARG A O 1
ATOM 735 N N . LEU A 1 93 ? 2.545 -9.426 1.416 1.00 80.44 93 LEU A N 1
ATOM 736 C CA . LEU A 1 93 ? 3.218 -10.687 1.725 1.00 80.44 93 LEU A CA 1
ATOM 737 C C . LEU A 1 93 ? 3.254 -11.003 3.225 1.00 80.44 93 LEU A C 1
ATOM 739 O O . LEU A 1 93 ? 3.736 -12.064 3.609 1.00 80.44 93 LEU A O 1
ATOM 743 N N . GLY A 1 94 ? 2.776 -10.099 4.085 1.00 81.25 94 GLY A N 1
ATOM 744 C CA . GLY A 1 94 ? 2.926 -10.222 5.537 1.00 81.25 94 GLY A CA 1
ATOM 745 C C . GLY A 1 94 ? 4.353 -9.955 6.036 1.00 81.25 94 GLY A C 1
ATOM 746 O O . GLY A 1 94 ? 4.678 -10.252 7.184 1.00 81.25 94 GLY A O 1
ATOM 747 N N . HIS A 1 95 ? 5.218 -9.383 5.196 1.00 88.94 95 HIS A N 1
ATOM 748 C CA . HIS A 1 95 ? 6.596 -9.007 5.522 1.00 88.94 95 HIS A CA 1
ATOM 749 C C . HIS A 1 95 ? 6.625 -7.630 6.202 1.00 88.94 95 HIS A C 1
ATOM 751 O O . HIS A 1 95 ? 7.084 -6.631 5.645 1.00 88.94 95 HIS A O 1
ATOM 757 N N . PHE A 1 96 ? 6.052 -7.546 7.404 1.00 88.81 96 PHE A N 1
ATOM 758 C CA . PHE A 1 96 ? 5.790 -6.269 8.081 1.00 88.81 96 PHE A CA 1
ATOM 759 C C . PHE A 1 96 ? 7.056 -5.526 8.530 1.00 88.81 96 PHE A C 1
ATOM 761 O O . PHE A 1 96 ? 7.071 -4.293 8.570 1.00 88.81 96 PHE A O 1
ATOM 768 N N . ILE A 1 97 ? 8.140 -6.248 8.831 1.00 90.94 97 ILE A N 1
ATOM 769 C CA . ILE A 1 97 ? 9.427 -5.632 9.182 1.00 90.94 97 ILE A CA 1
ATOM 770 C C . ILE A 1 97 ? 10.008 -4.927 7.954 1.00 90.94 97 ILE A C 1
ATOM 772 O O . ILE A 1 97 ? 10.378 -3.756 8.029 1.00 90.94 97 ILE A O 1
ATOM 776 N N . GLU A 1 98 ? 10.039 -5.616 6.816 1.00 90.38 98 GLU A N 1
ATOM 777 C CA . GLU A 1 98 ? 10.514 -5.097 5.537 1.00 90.38 98 GLU A CA 1
ATOM 778 C C . GLU A 1 98 ? 9.654 -3.929 5.056 1.00 90.38 98 GLU A C 1
ATOM 780 O O . GLU A 1 98 ? 10.196 -2.906 4.640 1.00 90.38 98 GLU A O 1
ATOM 785 N N . ALA A 1 99 ? 8.327 -4.043 5.186 1.00 90.50 99 ALA A N 1
ATOM 786 C CA . ALA A 1 99 ? 7.401 -2.965 4.859 1.00 90.50 99 ALA A CA 1
ATOM 787 C C . ALA A 1 99 ? 7.741 -1.683 5.627 1.00 90.50 99 ALA A C 1
ATOM 789 O O . ALA A 1 99 ? 7.813 -0.598 5.053 1.00 90.50 99 ALA A O 1
ATOM 790 N N . ARG A 1 100 ? 8.014 -1.814 6.927 1.00 92.25 100 ARG A N 1
ATOM 791 C CA . ARG A 1 100 ? 8.360 -0.683 7.785 1.00 92.25 100 ARG A CA 1
ATOM 792 C C . ARG A 1 100 ? 9.697 -0.054 7.424 1.00 92.25 100 ARG A C 1
ATOM 794 O O . ARG A 1 100 ? 9.799 1.171 7.435 1.00 92.25 100 ARG A O 1
ATOM 801 N N . VAL A 1 101 ? 10.709 -0.871 7.134 1.00 94.00 101 VAL A N 1
ATOM 802 C CA . VAL A 1 101 ? 12.020 -0.376 6.690 1.00 94.00 101 VAL A CA 1
ATOM 803 C C . VAL A 1 101 ? 11.855 0.429 5.403 1.00 94.00 101 VAL A C 1
ATOM 805 O O . VAL A 1 101 ? 12.295 1.576 5.355 1.00 94.00 101 VAL A O 1
ATOM 808 N N . ALA A 1 102 ? 11.131 -0.115 4.422 1.00 91.56 102 ALA A N 1
ATOM 809 C CA . ALA A 1 102 ? 10.848 0.576 3.169 1.00 91.56 102 ALA A CA 1
ATOM 810 C C . ALA A 1 102 ? 10.074 1.887 3.402 1.00 91.56 102 ALA A C 1
ATOM 812 O O . ALA A 1 102 ? 10.480 2.935 2.913 1.00 91.56 102 ALA A O 1
ATOM 813 N N . GLY A 1 103 ? 9.030 1.890 4.238 1.00 93.25 103 GLY A N 1
ATOM 814 C CA . GLY A 1 103 ? 8.296 3.118 4.569 1.00 93.25 103 GLY A CA 1
ATOM 815 C C . GLY A 1 103 ? 9.164 4.193 5.238 1.00 93.25 103 GLY A C 1
ATOM 816 O O . GLY A 1 103 ? 9.040 5.376 4.929 1.00 93.25 103 GLY A O 1
ATOM 817 N N . GLN A 1 104 ? 10.096 3.805 6.114 1.00 95.44 104 GLN A N 1
ATOM 818 C CA . GLN A 1 104 ? 11.046 4.747 6.719 1.00 95.44 104 GLN A CA 1
ATOM 819 C C . GLN A 1 104 ? 12.034 5.318 5.697 1.00 95.44 104 GLN A C 1
ATOM 821 O O . GLN A 1 104 ? 12.325 6.513 5.740 1.00 95.44 104 GLN A O 1
ATOM 826 N N . GLN A 1 105 ? 12.528 4.492 4.771 1.00 94.44 105 GLN A N 1
ATOM 827 C CA . GLN A 1 105 ? 13.382 4.954 3.674 1.00 94.44 105 GLN A CA 1
ATOM 828 C C . GLN A 1 105 ? 12.620 5.912 2.749 1.00 94.44 105 GLN A C 1
ATOM 830 O O . GLN A 1 105 ? 13.143 6.971 2.409 1.00 94.44 105 GLN A O 1
ATOM 835 N N . ALA A 1 106 ? 11.360 5.601 2.432 1.00 92.38 106 ALA A N 1
ATOM 836 C CA . ALA A 1 106 ? 10.493 6.460 1.634 1.00 92.38 106 ALA A CA 1
ATOM 837 C C . ALA A 1 106 ? 10.285 7.838 2.284 1.00 92.38 106 ALA A C 1
ATOM 839 O O . ALA A 1 106 ? 10.397 8.853 1.599 1.00 92.38 106 ALA A O 1
ATOM 840 N N . ILE A 1 107 ? 10.057 7.888 3.605 1.00 94.62 107 ILE A N 1
ATOM 841 C CA . ILE A 1 107 ? 9.973 9.149 4.364 1.00 94.62 107 ILE A CA 1
ATOM 842 C C . ILE A 1 107 ? 11.266 9.952 4.240 1.00 94.62 107 ILE A C 1
ATOM 844 O O . ILE A 1 107 ? 11.203 11.144 3.952 1.00 94.62 107 ILE A O 1
ATOM 848 N N . SER A 1 108 ? 12.430 9.325 4.446 1.00 94.94 108 SER A N 1
ATOM 849 C CA . SER A 1 108 ? 13.720 10.019 4.330 1.00 94.94 108 SER A CA 1
ATOM 850 C C . SER A 1 108 ? 13.895 10.641 2.946 1.00 94.94 108 SER A C 1
ATOM 852 O O . SER A 1 108 ? 14.181 11.830 2.851 1.00 94.94 108 SER A O 1
ATOM 854 N N . CYS A 1 109 ? 13.622 9.877 1.888 1.00 91.88 109 CYS A N 1
ATOM 855 C CA . CYS A 1 109 ? 13.694 10.347 0.508 1.00 91.88 109 CYS A CA 1
ATOM 856 C C . CYS A 1 109 ? 12.712 11.493 0.211 1.00 91.88 109 CYS A C 1
ATOM 858 O O . CYS A 1 109 ? 13.098 12.499 -0.381 1.00 91.88 109 CYS A O 1
ATOM 860 N N . CYS A 1 110 ? 11.452 11.381 0.648 1.00 90.56 110 CYS A N 1
ATOM 861 C CA . CYS A 1 110 ? 10.457 12.439 0.450 1.00 90.56 110 CYS A CA 1
ATOM 862 C C . CYS A 1 110 ? 10.833 13.714 1.209 1.00 90.56 110 CYS A C 1
ATOM 864 O O . CYS A 1 110 ? 10.641 14.813 0.693 1.00 90.56 110 CYS A O 1
ATOM 866 N N . ARG A 1 111 ? 11.399 13.576 2.412 1.00 93.19 111 ARG A N 1
ATOM 867 C CA . ARG A 1 111 ? 11.866 14.706 3.217 1.00 93.19 111 ARG A CA 1
ATOM 868 C C . ARG A 1 111 ? 13.070 15.396 2.586 1.00 93.19 111 ARG A C 1
ATOM 870 O O . ARG A 1 111 ? 13.117 16.622 2.577 1.00 93.19 111 ARG A O 1
ATOM 877 N N . GLU A 1 112 ? 14.022 14.627 2.060 1.00 93.62 112 GLU A N 1
ATOM 878 C CA . GLU A 1 112 ? 15.180 15.151 1.324 1.00 93.62 112 GLU A CA 1
ATOM 879 C C . GLU A 1 112 ? 14.756 15.953 0.088 1.00 93.62 112 GLU A C 1
ATOM 881 O O . GLU A 1 112 ? 15.327 17.009 -0.177 1.00 93.62 112 GLU A O 1
ATOM 886 N N . ASP A 1 113 ? 13.719 15.498 -0.619 1.00 90.56 113 ASP A N 1
ATOM 887 C CA . ASP A 1 113 ? 13.166 16.187 -1.791 1.00 90.56 113 ASP A CA 1
ATOM 888 C C . ASP A 1 113 ? 12.188 17.332 -1.432 1.00 90.56 113 ASP A C 1
ATOM 890 O O . ASP A 1 113 ? 11.792 18.124 -2.282 1.00 90.56 113 ASP A O 1
ATOM 894 N N . GLY A 1 114 ? 11.784 17.455 -0.161 1.00 90.62 114 GLY A N 1
ATOM 895 C CA . GLY A 1 114 ? 10.806 18.452 0.294 1.00 90.62 114 GLY A CA 1
ATOM 896 C C . GLY A 1 114 ? 9.345 18.120 -0.052 1.00 90.62 114 GLY A C 1
ATOM 897 O O . GLY A 1 114 ? 8.474 18.992 0.013 1.00 90.62 114 GLY A O 1
ATOM 898 N N . HIS A 1 115 ? 9.040 16.865 -0.387 1.00 87.69 115 HIS A N 1
ATOM 899 C CA . HIS A 1 115 ? 7.693 16.387 -0.702 1.00 87.69 115 HIS A CA 1
ATOM 900 C C . HIS A 1 115 ? 6.866 16.066 0.551 1.00 87.69 115 HIS A C 1
ATOM 902 O O . HIS A 1 115 ? 6.583 14.911 0.873 1.00 87.69 115 HIS A O 1
ATOM 908 N N . VAL A 1 116 ? 6.391 17.125 1.213 1.00 88.88 116 VAL A N 1
ATOM 909 C CA . VAL A 1 116 ? 5.607 17.056 2.463 1.00 88.88 116 VAL A CA 1
ATOM 910 C C . VAL A 1 116 ? 4.342 16.194 2.339 1.00 88.88 116 VAL A C 1
ATOM 912 O O . VAL A 1 116 ? 3.973 15.502 3.283 1.00 88.88 116 VAL A O 1
ATOM 915 N N . TYR A 1 117 ? 3.679 16.207 1.178 1.00 85.88 117 TYR A N 1
ATOM 916 C CA . TYR A 1 117 ? 2.474 15.400 0.953 1.00 85.88 117 TYR A CA 1
ATOM 917 C C . TYR A 1 117 ? 2.757 13.893 0.967 1.00 85.88 117 TYR A C 1
ATOM 919 O O . TYR A 1 117 ? 2.064 13.136 1.639 1.00 85.88 117 TYR A O 1
ATOM 927 N N . LEU A 1 118 ? 3.794 13.449 0.252 1.00 84.94 118 LEU A N 1
ATOM 928 C CA . LEU A 1 118 ? 4.141 12.029 0.219 1.00 84.94 118 LEU A CA 1
ATOM 929 C C . LEU A 1 118 ? 4.620 11.557 1.593 1.00 84.94 118 LEU A C 1
ATOM 931 O O . LEU A 1 118 ? 4.231 10.479 2.030 1.00 84.94 118 LEU A O 1
ATOM 935 N N . GLU A 1 119 ? 5.386 12.387 2.306 1.00 90.94 119 GLU A N 1
ATOM 936 C CA . GLU A 1 119 ? 5.757 12.123 3.699 1.00 90.94 119 GLU A CA 1
ATOM 937 C C . GLU A 1 119 ? 4.518 11.948 4.597 1.00 90.94 119 GLU A C 1
ATOM 939 O O . GLU A 1 119 ? 4.420 10.946 5.309 1.00 90.94 119 GLU A O 1
ATOM 944 N N . HIS A 1 120 ? 3.541 12.863 4.516 1.00 89.50 120 HIS A N 1
ATOM 945 C CA . HIS A 1 120 ? 2.255 12.760 5.223 1.00 89.50 120 HIS A CA 1
ATOM 946 C C . HIS A 1 120 ? 1.544 11.435 4.920 1.00 89.50 120 HIS A C 1
ATOM 948 O O . HIS A 1 120 ? 1.162 10.708 5.840 1.00 89.50 120 HIS A O 1
ATOM 954 N N . PHE A 1 121 ? 1.417 11.088 3.640 1.00 86.94 121 PHE A N 1
ATOM 955 C CA . PHE A 1 121 ? 0.713 9.881 3.225 1.00 86.94 121 PHE A CA 1
ATOM 956 C C . PHE A 1 121 ? 1.407 8.603 3.723 1.00 86.94 121 PHE A C 1
ATOM 958 O O . PHE A 1 121 ? 0.754 7.683 4.217 1.00 86.94 121 PHE A O 1
ATOM 965 N N . ILE A 1 122 ? 2.742 8.547 3.684 1.00 90.00 122 ILE A N 1
ATOM 966 C CA . ILE A 1 122 ? 3.498 7.390 4.188 1.00 90.00 122 ILE A CA 1
ATOM 967 C C . ILE A 1 122 ? 3.340 7.243 5.712 1.00 90.00 122 ILE A C 1
ATOM 969 O O . ILE A 1 122 ? 3.267 6.119 6.215 1.00 90.00 122 ILE A O 1
ATOM 973 N N . HIS A 1 123 ? 3.222 8.346 6.461 1.00 93.06 123 HIS A N 1
ATOM 974 C CA . HIS A 1 123 ? 2.916 8.290 7.894 1.00 93.06 123 HIS A CA 1
ATOM 975 C C . HIS A 1 123 ? 1.558 7.640 8.191 1.00 93.06 123 HIS A C 1
ATOM 977 O O . HIS A 1 123 ? 1.467 6.855 9.139 1.00 93.06 123 HIS A O 1
ATOM 983 N N . ILE A 1 124 ? 0.537 7.903 7.368 1.00 90.50 124 ILE A N 1
ATOM 984 C CA . ILE A 1 124 ? -0.774 7.242 7.467 1.00 90.50 124 ILE A CA 1
ATOM 985 C C . ILE A 1 124 ? -0.628 5.730 7.238 1.00 90.50 124 ILE A C 1
ATOM 987 O O . ILE A 1 124 ? -1.113 4.935 8.043 1.00 90.50 124 ILE A O 1
ATOM 991 N N . LEU A 1 125 ? 0.099 5.321 6.193 1.00 88.69 125 LEU A N 1
ATOM 992 C CA . LEU A 1 125 ? 0.304 3.902 5.865 1.00 88.69 125 LEU A CA 1
ATOM 993 C C . LEU A 1 125 ? 1.064 3.143 6.964 1.00 88.69 125 LEU A C 1
ATOM 995 O O . LEU A 1 125 ? 0.700 2.025 7.330 1.00 88.69 125 LEU A O 1
ATOM 999 N N . L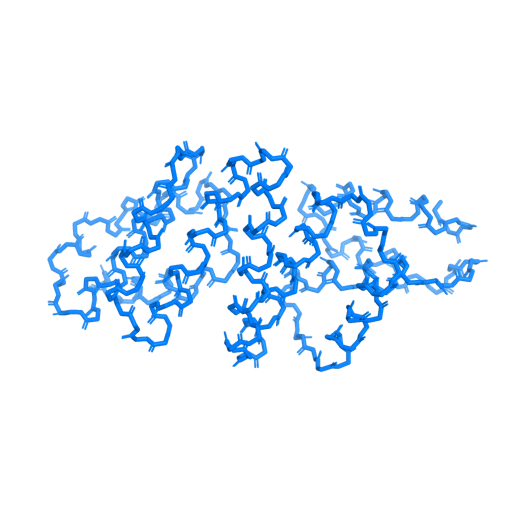EU A 1 126 ? 2.102 3.755 7.539 1.00 92.56 126 LEU A N 1
ATOM 1000 C CA . LEU A 1 126 ? 2.842 3.159 8.655 1.00 92.56 126 LEU A CA 1
ATOM 1001 C C . LEU A 1 126 ? 2.003 3.065 9.934 1.00 92.56 126 LEU A C 1
ATOM 1003 O O . LEU A 1 126 ? 2.205 2.135 10.718 1.00 92.56 126 LEU A O 1
ATOM 1007 N N . ALA A 1 127 ? 1.072 3.998 10.149 1.00 92.44 127 ALA A N 1
ATOM 1008 C CA . ALA A 1 127 ? 0.155 3.935 11.279 1.00 92.44 127 ALA A CA 1
ATOM 1009 C C . ALA A 1 127 ? -0.835 2.770 11.148 1.00 92.44 127 ALA A C 1
ATOM 1011 O O . ALA A 1 127 ? -1.051 2.061 12.129 1.00 92.44 127 ALA A O 1
ATOM 1012 N N . ASP A 1 128 ? -1.379 2.521 9.953 1.00 88.81 128 ASP A N 1
ATOM 1013 C CA . ASP A 1 128 ? -2.214 1.338 9.704 1.00 88.81 128 ASP A CA 1
ATOM 1014 C C . ASP A 1 128 ? -1.435 0.037 9.959 1.00 88.81 128 ASP A C 1
ATOM 1016 O O . ASP A 1 128 ? -1.894 -0.849 10.683 1.00 88.81 128 ASP A O 1
ATOM 1020 N N . LEU A 1 129 ? -0.189 -0.037 9.479 1.00 89.94 129 LEU A N 1
ATOM 1021 C CA . LEU A 1 129 ? 0.695 -1.170 9.759 1.00 89.94 129 LEU A CA 1
ATOM 1022 C C . LEU A 1 129 ? 0.933 -1.371 11.267 1.00 89.94 129 LEU A C 1
ATOM 1024 O O . LEU A 1 129 ? 0.940 -2.502 11.756 1.00 89.94 129 LEU A O 1
ATOM 1028 N N . ASP A 1 130 ? 1.108 -0.286 12.024 1.00 92.31 130 ASP A N 1
ATOM 1029 C CA . ASP A 1 130 ? 1.225 -0.349 13.482 1.00 92.31 130 ASP A CA 1
ATOM 1030 C C . ASP A 1 130 ? -0.050 -0.885 14.151 1.00 92.31 130 ASP A C 1
ATOM 1032 O O . ASP A 1 130 ? 0.062 -1.595 15.151 1.00 92.31 130 ASP A O 1
ATOM 1036 N N . VAL A 1 131 ? -1.242 -0.603 13.613 1.00 89.44 131 VAL A N 1
ATOM 1037 C CA . VAL A 1 131 ? -2.496 -1.202 14.099 1.00 89.44 131 VAL A CA 1
ATOM 1038 C C . VAL A 1 131 ? -2.526 -2.703 13.825 1.00 89.44 131 VAL A C 1
ATOM 1040 O O . VAL A 1 131 ? -2.828 -3.469 14.738 1.00 89.44 131 VAL A O 1
ATOM 1043 N N . ILE A 1 132 ? -2.165 -3.138 12.611 1.00 84.81 132 ILE A N 1
ATOM 1044 C CA . ILE A 1 132 ? -2.120 -4.564 12.232 1.00 84.81 132 ILE A CA 1
ATOM 1045 C C . ILE A 1 132 ? -1.193 -5.359 13.168 1.00 84.81 132 ILE A C 1
ATOM 1047 O O . ILE A 1 132 ? -1.517 -6.476 13.565 1.00 84.81 132 ILE A O 1
ATOM 1051 N N . GLU A 1 133 ? -0.064 -4.775 13.573 1.00 86.69 133 GLU A N 1
ATOM 1052 C CA . GLU A 1 133 ? 0.876 -5.391 14.520 1.00 86.69 133 GLU A CA 1
ATOM 1053 C C . GLU A 1 133 ? 0.487 -5.219 16.008 1.00 86.69 133 GLU A C 1
ATOM 1055 O O . GLU A 1 133 ? 1.258 -5.604 16.892 1.00 86.69 133 GLU A O 1
ATOM 1060 N N . GLY A 1 134 ? -0.657 -4.600 16.322 1.00 88.50 134 GLY A N 1
ATOM 1061 C CA . GLY A 1 134 ? -1.101 -4.333 17.698 1.00 88.50 134 GLY A CA 1
ATOM 1062 C C . GLY A 1 134 ? -0.293 -3.253 18.436 1.00 88.50 134 GLY A C 1
ATOM 1063 O O . GLY A 1 134 ? -0.378 -3.112 19.657 1.00 88.50 134 GLY A O 1
ATOM 1064 N N . ARG A 1 135 ? 0.509 -2.453 17.725 1.00 92.81 135 ARG A N 1
ATOM 1065 C CA . ARG A 1 135 ? 1.359 -1.383 18.276 1.00 92.81 135 ARG A CA 1
ATOM 1066 C C . ARG A 1 135 ? 0.618 -0.044 18.340 1.00 92.81 135 ARG A C 1
ATOM 1068 O O . ARG A 1 135 ? 1.097 0.968 17.830 1.00 92.81 135 ARG A O 1
ATOM 1075 N N . LEU A 1 136 ? -0.517 -0.007 19.033 1.00 93.50 136 LEU A N 1
ATOM 1076 C CA . LEU A 1 136 ? -1.461 1.124 19.008 1.00 93.50 136 LEU A CA 1
ATOM 1077 C C . LEU A 1 136 ? -0.832 2.491 19.333 1.00 93.50 136 LEU A C 1
ATOM 1079 O O . LEU A 1 136 ? -1.087 3.475 18.649 1.00 93.50 136 LEU A O 1
ATOM 1083 N N . HIS A 1 137 ? 0.052 2.562 20.332 1.00 93.56 137 HIS A N 1
ATOM 1084 C CA . HIS A 1 137 ? 0.744 3.815 20.668 1.00 93.56 137 HIS A CA 1
ATOM 1085 C C . HIS A 1 137 ? 1.683 4.311 19.562 1.00 93.56 137 HIS A C 1
ATOM 1087 O O . HIS A 1 137 ? 1.949 5.507 19.461 1.00 93.56 137 HIS A O 1
ATOM 1093 N N . ARG A 1 138 ? 2.244 3.406 18.750 1.00 93.06 138 ARG A N 1
ATOM 1094 C CA . ARG A 1 138 ? 3.042 3.807 17.587 1.00 93.06 138 ARG A CA 1
ATOM 1095 C C . ARG A 1 138 ? 2.142 4.306 16.466 1.00 93.06 138 ARG A C 1
ATOM 1097 O O . ARG A 1 138 ? 2.461 5.359 15.927 1.00 93.06 138 ARG A O 1
ATOM 1104 N N . ALA A 1 139 ? 1.007 3.642 16.237 1.00 93.12 139 ALA A N 1
ATOM 1105 C CA . ALA A 1 139 ? 0.006 4.080 15.269 1.00 93.12 139 ALA A CA 1
ATOM 1106 C C . ALA A 1 139 ? -0.455 5.519 15.547 1.00 93.12 139 ALA A C 1
ATOM 1108 O O . ALA A 1 139 ? -0.368 6.371 14.670 1.00 93.12 139 ALA A O 1
ATOM 1109 N N . GLU A 1 140 ? -0.828 5.837 16.792 1.00 92.81 140 GLU A N 1
ATOM 1110 C CA . GLU A 1 140 ? -1.227 7.201 17.176 1.00 92.81 140 GLU A CA 1
ATOM 1111 C C . GLU A 1 140 ? -0.124 8.232 16.943 1.00 92.81 140 GLU A C 1
ATOM 1113 O O . GLU A 1 140 ? -0.382 9.322 16.435 1.00 92.81 140 GLU A O 1
ATOM 1118 N N . ARG A 1 141 ? 1.123 7.893 17.293 1.00 92.69 141 ARG A N 1
ATOM 1119 C CA . ARG A 1 141 ? 2.257 8.784 17.028 1.00 92.69 141 ARG A CA 1
ATOM 1120 C C . ARG A 1 141 ? 2.490 8.967 15.534 1.00 92.69 141 ARG A C 1
ATOM 1122 O O . ARG A 1 141 ? 2.818 10.075 15.139 1.00 92.69 141 ARG A O 1
ATOM 1129 N N . GLY A 1 142 ? 2.327 7.919 14.729 1.00 91.38 142 GLY A N 1
ATOM 1130 C CA . GLY A 1 142 ? 2.411 7.988 13.272 1.00 91.38 142 GLY A CA 1
ATOM 1131 C C . GLY A 1 142 ? 1.358 8.928 12.694 1.00 91.38 142 GLY A C 1
ATOM 1132 O O . GLY A 1 142 ? 1.706 9.843 11.957 1.00 91.38 142 GLY A O 1
ATOM 1133 N N . LEU A 1 143 ? 0.100 8.790 13.126 1.00 91.31 143 LEU A N 1
ATOM 1134 C CA . LEU A 1 143 ? -0.978 9.704 12.735 1.00 91.31 143 LEU A CA 1
ATOM 1135 C C . LEU A 1 143 ? -0.708 11.151 13.163 1.00 91.31 143 LEU A C 1
ATOM 1137 O O . LEU A 1 143 ? -1.038 12.068 12.426 1.00 91.31 143 LEU A O 1
ATOM 1141 N N . ALA A 1 144 ? -0.085 11.379 14.322 1.00 90.06 144 ALA A N 1
ATOM 1142 C CA . ALA A 1 144 ? 0.282 12.728 14.762 1.00 90.06 144 ALA A CA 1
ATOM 1143 C C . ALA A 1 144 ? 1.426 13.357 13.939 1.00 90.06 144 ALA A C 1
ATOM 1145 O O . ALA A 1 144 ? 1.604 14.571 13.985 1.00 90.06 144 ALA A O 1
ATOM 1146 N N . GLN A 1 145 ? 2.213 12.547 13.220 1.00 87.88 145 GLN A N 1
ATOM 1147 C CA . GLN A 1 145 ? 3.224 13.023 12.266 1.00 87.88 145 GLN A CA 1
ATOM 1148 C C . GLN A 1 145 ? 2.628 13.297 10.881 1.00 87.88 145 GLN A C 1
ATOM 1150 O O . GLN A 1 145 ? 3.245 13.996 10.079 1.00 87.88 145 GLN A O 1
ATOM 1155 N N . ALA A 1 146 ? 1.435 12.773 10.589 1.00 80.62 146 ALA A N 1
ATOM 1156 C CA . ALA A 1 146 ? 0.720 13.122 9.378 1.00 80.62 146 ALA A CA 1
ATOM 1157 C C . ALA A 1 146 ? 0.346 14.617 9.456 1.00 80.62 146 ALA A C 1
ATOM 1159 O O . ALA A 1 146 ? -0.400 15.040 10.334 1.00 80.62 146 ALA A O 1
ATOM 1160 N N . GLY A 1 147 ? 0.939 15.425 8.568 1.00 74.69 147 GLY A N 1
ATOM 1161 C CA . GLY A 1 147 ? 0.707 16.869 8.455 1.00 74.69 147 GLY A CA 1
ATOM 1162 C C . GLY A 1 147 ? -0.659 17.250 7.864 1.00 74.69 147 GLY A C 1
ATOM 1163 O O . GLY A 1 147 ? -1.700 16.844 8.363 1.00 74.69 147 GLY A O 1
ATOM 1164 N N . VAL A 1 148 ? -0.661 18.065 6.806 1.00 73.88 148 VAL A N 1
ATOM 1165 C CA . VAL A 1 148 ? -1.896 18.557 6.166 1.00 73.88 148 VAL A CA 1
ATOM 1166 C C . VAL A 1 148 ? -2.560 17.447 5.352 1.00 73.88 148 VAL A C 1
ATOM 1168 O O . VAL A 1 148 ? -1.916 16.908 4.458 1.00 73.88 148 VAL A O 1
ATOM 1171 N N . SER A 1 149 ? -3.832 17.165 5.639 1.00 73.19 149 SER A N 1
ATOM 1172 C CA . SER A 1 149 ? -4.671 16.236 4.875 1.00 73.19 149 SER A CA 1
ATOM 1173 C C . SER A 1 149 ? -5.138 16.837 3.547 1.00 73.19 149 SER A C 1
ATOM 1175 O O . SER A 1 149 ? -5.462 18.026 3.456 1.00 73.19 149 SER A O 1
ATOM 1177 N N . TYR A 1 150 ? -5.253 15.989 2.532 1.00 67.69 150 TYR A N 1
ATOM 1178 C CA . TYR A 1 150 ? -5.783 16.292 1.210 1.00 67.69 150 TYR A CA 1
ATOM 1179 C C . TYR A 1 150 ? -6.933 15.332 0.872 1.00 67.69 150 TYR A C 1
ATOM 1181 O O . TYR A 1 150 ? -6.928 14.157 1.227 1.00 67.69 150 TYR A O 1
ATOM 1189 N N . SER A 1 151 ? -7.934 15.817 0.131 1.00 73.94 151 SER A N 1
ATOM 1190 C CA . SER A 1 151 ? -9.070 14.996 -0.321 1.00 73.94 151 SER A CA 1
ATOM 1191 C C . SER A 1 151 ? -9.799 14.286 0.843 1.00 73.94 151 SER A C 1
ATOM 1193 O O . SER A 1 151 ? -10.261 14.948 1.770 1.00 73.94 151 SER A O 1
ATOM 1195 N N . ASN A 1 152 ? -9.937 12.959 0.796 1.00 72.75 152 ASN A N 1
ATOM 1196 C CA . ASN A 1 152 ? -10.602 12.113 1.787 1.00 72.75 152 ASN A CA 1
ATOM 1197 C C . ASN A 1 152 ? -9.641 11.517 2.834 1.00 72.75 152 ASN A C 1
ATOM 1199 O O . ASN A 1 152 ? -10.034 10.605 3.562 1.00 72.75 152 ASN A O 1
ATOM 1203 N N . GLU A 1 153 ? -8.400 12.002 2.937 1.00 79.31 153 GLU A N 1
ATOM 1204 C CA . GLU A 1 153 ? -7.401 11.469 3.876 1.00 79.31 153 GLU A CA 1
ATOM 1205 C C . GLU A 1 153 ? -7.837 11.568 5.339 1.00 79.31 153 GLU A C 1
ATOM 1207 O O . GLU A 1 153 ? -7.534 10.670 6.122 1.00 79.31 153 GLU A O 1
ATOM 1212 N N . ASP A 1 154 ? -8.642 12.569 5.700 1.00 83.50 154 ASP A N 1
ATOM 1213 C CA . ASP A 1 154 ? -9.239 12.653 7.037 1.00 83.50 154 ASP A CA 1
ATOM 1214 C C . ASP A 1 154 ? -10.104 11.427 7.355 1.00 83.50 154 ASP A C 1
ATOM 1216 O O . ASP A 1 154 ? -10.060 10.904 8.468 1.00 83.50 154 ASP A O 1
ATOM 1220 N N . ALA A 1 155 ? -10.837 10.905 6.368 1.00 79.00 155 ALA A N 1
ATOM 1221 C CA . ALA A 1 155 ? -11.612 9.681 6.534 1.00 79.00 155 ALA A CA 1
ATOM 1222 C C . ALA A 1 155 ? -10.719 8.434 6.611 1.00 79.00 155 ALA A C 1
ATOM 1224 O O . ALA A 1 155 ? -11.077 7.472 7.290 1.00 79.00 155 ALA A O 1
ATOM 1225 N N . LEU A 1 156 ? -9.552 8.430 5.954 1.00 80.56 156 LEU A N 1
ATOM 1226 C CA . LEU A 1 156 ? -8.566 7.348 6.094 1.00 80.56 156 LEU A CA 1
ATOM 1227 C C . LEU A 1 156 ? -7.946 7.348 7.497 1.00 80.56 156 LEU A C 1
ATOM 1229 O O . LEU A 1 156 ? -7.884 6.306 8.150 1.00 80.56 156 LEU A O 1
ATOM 1233 N N . ILE A 1 157 ? -7.543 8.522 7.986 1.00 87.44 157 ILE A N 1
ATOM 1234 C CA . ILE A 1 157 ? -7.034 8.715 9.347 1.00 87.44 157 ILE A CA 1
ATOM 1235 C C . ILE A 1 157 ? -8.080 8.255 10.365 1.00 87.44 157 ILE A C 1
ATOM 1237 O O . ILE A 1 157 ? -7.750 7.554 11.323 1.00 87.44 157 ILE A O 1
ATOM 1241 N N . GLU A 1 158 ? -9.344 8.609 10.147 1.00 86.62 158 GLU A N 1
ATOM 1242 C CA . GLU A 1 158 ? -10.434 8.252 11.049 1.00 86.62 158 GLU A CA 1
ATOM 1243 C C . GLU A 1 158 ? -10.754 6.749 11.039 1.00 86.62 158 GLU A C 1
ATOM 1245 O O . GLU A 1 158 ? -11.044 6.176 12.090 1.00 86.62 158 GLU A O 1
ATOM 1250 N N . VAL A 1 159 ? -10.595 6.062 9.901 1.00 83.19 159 VAL A N 1
ATOM 1251 C CA . VAL A 1 159 ? -10.630 4.587 9.847 1.00 83.19 159 VAL A CA 1
ATOM 1252 C C . VAL A 1 159 ? -9.546 3.981 10.742 1.00 83.19 159 VAL A C 1
ATOM 1254 O O . VAL A 1 159 ? -9.831 3.075 11.526 1.00 83.19 159 VAL A O 1
ATOM 1257 N N . ILE A 1 160 ? -8.315 4.495 10.687 1.00 87.19 160 ILE A N 1
ATOM 1258 C CA . ILE A 1 160 ? -7.215 3.987 11.524 1.00 87.19 160 ILE A CA 1
ATOM 1259 C C . ILE A 1 160 ? -7.478 4.294 13.006 1.00 87.19 160 ILE A C 1
ATOM 1261 O O . ILE A 1 160 ? -7.275 3.429 13.858 1.00 87.19 160 ILE A O 1
ATOM 1265 N N . ARG A 1 161 ? -7.993 5.486 13.338 1.00 89.31 161 ARG A N 1
ATOM 1266 C CA . ARG A 1 161 ? -8.406 5.833 14.713 1.00 89.31 161 ARG A CA 1
ATOM 1267 C C . ARG A 1 161 ? -9.516 4.927 15.230 1.00 89.31 161 ARG A C 1
ATOM 1269 O O . ARG A 1 161 ? -9.416 4.435 16.351 1.00 89.31 161 ARG A O 1
ATOM 1276 N N . SER A 1 162 ? -10.514 4.637 14.402 1.00 85.88 162 SER A N 1
ATOM 1277 C CA . SER A 1 162 ? -11.584 3.690 14.724 1.00 85.88 162 SER A CA 1
ATOM 1278 C C . SER A 1 162 ? -11.037 2.281 14.968 1.00 85.88 162 SER A C 1
ATOM 1280 O O . SER A 1 162 ? -11.473 1.601 15.896 1.00 85.88 162 SER A O 1
ATOM 1282 N N . ALA A 1 163 ? -10.035 1.845 14.197 1.00 84.88 163 ALA A N 1
ATOM 1283 C CA . ALA A 1 163 ? -9.362 0.570 14.427 1.00 84.88 163 ALA A CA 1
ATOM 1284 C C . ALA A 1 163 ? -8.558 0.562 15.745 1.00 84.88 163 ALA A C 1
ATOM 1286 O O . ALA A 1 163 ? -8.594 -0.421 16.483 1.00 84.88 163 ALA A O 1
ATOM 1287 N N . ILE A 1 164 ? -7.906 1.671 16.109 1.00 89.06 164 ILE A N 1
ATOM 1288 C CA . ILE A 1 164 ? -7.256 1.831 17.423 1.00 89.06 164 ILE A CA 1
ATOM 1289 C C . ILE A 1 164 ? -8.288 1.772 18.559 1.00 89.06 164 ILE A C 1
ATOM 1291 O O . ILE A 1 164 ? -8.057 1.093 19.561 1.00 89.06 164 ILE A O 1
ATOM 1295 N N . ALA A 1 165 ? -9.419 2.469 18.415 1.00 86.12 165 ALA A N 1
ATOM 1296 C CA . ALA A 1 165 ? -10.511 2.460 19.386 1.00 86.12 165 ALA A CA 1
ATOM 1297 C C . ALA A 1 165 ? -11.080 1.047 19.571 1.00 86.12 165 ALA A C 1
ATOM 1299 O O . ALA A 1 165 ? -11.274 0.605 20.703 1.00 86.12 165 ALA A O 1
ATOM 1300 N N . TYR A 1 166 ? -11.231 0.295 18.476 1.00 83.31 166 TYR A N 1
ATOM 1301 C CA . TYR A 1 166 ? -11.638 -1.107 18.515 1.00 83.31 166 TYR A CA 1
ATOM 1302 C C . TYR A 1 166 ? -10.695 -1.966 19.354 1.00 83.31 166 TYR A C 1
ATOM 1304 O O . TYR A 1 166 ? -11.143 -2.654 20.269 1.00 83.31 166 TYR A O 1
ATOM 1312 N N . GLU A 1 167 ? -9.392 -1.897 19.079 1.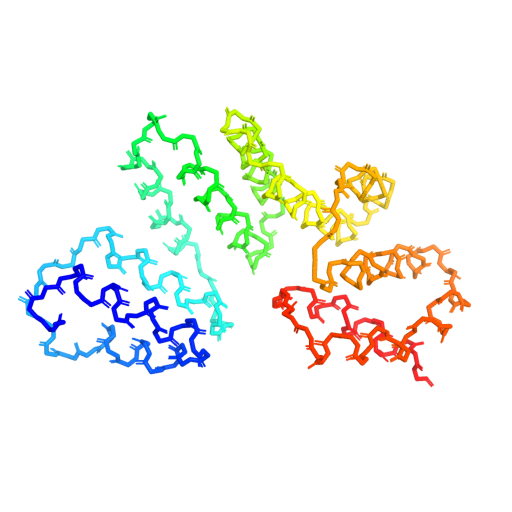00 83.94 167 GLU A N 1
ATOM 1313 C CA . GLU A 1 167 ? -8.378 -2.676 19.804 1.00 83.94 167 GLU A CA 1
ATOM 1314 C C . GLU A 1 167 ? -8.313 -2.306 21.298 1.00 83.94 167 GLU A C 1
ATOM 1316 O O . GLU A 1 167 ? -7.812 -3.071 22.121 1.00 83.94 167 GLU A O 1
ATOM 1321 N N . ARG A 1 168 ? -8.854 -1.139 21.672 1.00 87.81 168 ARG A N 1
ATOM 1322 C CA . ARG A 1 168 ? -8.999 -0.677 23.061 1.00 87.81 168 ARG A CA 1
ATOM 1323 C C . ARG A 1 168 ? -10.360 -0.985 23.688 1.00 87.81 168 ARG A C 1
ATOM 1325 O O . ARG A 1 168 ? -10.520 -0.769 24.886 1.00 87.81 168 ARG A O 1
ATOM 1332 N N . GLY A 1 169 ? -11.327 -1.474 22.913 1.00 83.62 169 GLY A N 1
ATOM 1333 C CA . GLY A 1 169 ? -12.699 -1.716 23.362 1.00 83.62 169 GLY A CA 1
ATOM 1334 C C . GLY A 1 169 ? -13.591 -0.468 23.429 1.00 83.62 169 GLY A C 1
ATOM 1335 O O . GLY A 1 169 ? -14.674 -0.537 24.009 1.00 83.62 169 GLY A O 1
ATOM 1336 N N . ASP A 1 170 ? -13.183 0.655 22.835 1.00 85.94 170 ASP A N 1
ATOM 1337 C CA . ASP A 1 170 ? -13.996 1.874 22.727 1.00 85.94 170 ASP A CA 1
ATOM 1338 C C . ASP A 1 170 ? -14.930 1.795 21.507 1.00 85.94 170 ASP A C 1
ATOM 1340 O O . ASP A 1 170 ? -14.680 2.342 20.431 1.00 85.94 170 ASP A O 1
ATOM 1344 N N . LEU A 1 171 ? -16.011 1.029 21.662 1.00 80.25 171 LEU A N 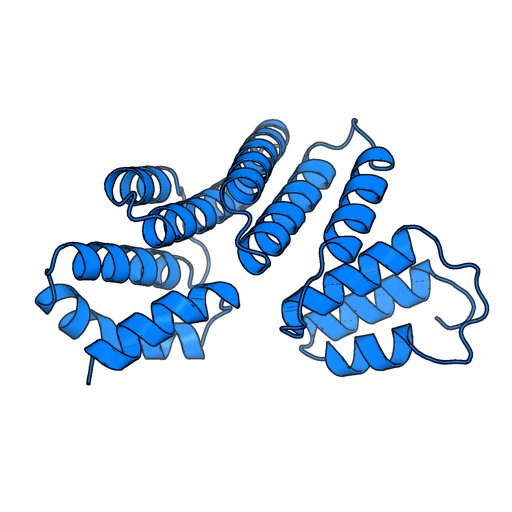1
ATOM 1345 C CA . LEU A 1 171 ? -16.950 0.736 20.575 1.00 80.25 171 LEU A CA 1
ATOM 1346 C C . LEU A 1 171 ? -17.966 1.862 20.322 1.00 80.25 171 LEU A C 1
ATOM 1348 O O . LEU A 1 171 ? -18.605 1.880 19.268 1.00 80.25 171 LEU A O 1
ATOM 1352 N N . GLU A 1 172 ? -18.150 2.785 21.270 1.00 82.44 172 GLU A N 1
ATOM 1353 C CA . GLU A 1 172 ? -19.097 3.900 21.122 1.00 82.44 172 GLU A CA 1
ATOM 1354 C C . GLU A 1 172 ? -18.643 4.870 20.033 1.00 82.44 172 GLU A C 1
ATOM 1356 O O . GLU A 1 172 ? -19.448 5.279 19.193 1.00 82.44 172 GLU A O 1
ATOM 1361 N N . HIS A 1 173 ? -17.343 5.169 20.001 1.00 78.88 173 HIS A N 1
ATOM 1362 C CA . HIS A 1 173 ? -16.731 5.981 18.958 1.00 78.88 173 HIS A CA 1
ATOM 1363 C C . HIS A 1 173 ? -16.956 5.377 17.562 1.00 78.88 173 HIS A C 1
ATOM 1365 O O . HIS A 1 173 ? -17.444 6.063 16.667 1.00 78.88 173 HIS A O 1
ATOM 1371 N N . ILE A 1 174 ? -16.726 4.069 17.403 1.00 75.38 174 ILE A N 1
ATOM 1372 C CA . ILE A 1 174 ? -16.885 3.367 16.117 1.00 75.38 174 ILE A CA 1
ATOM 1373 C C . ILE A 1 174 ? -18.320 3.476 15.601 1.00 75.38 174 ILE A C 1
ATOM 1375 O O . ILE A 1 174 ? -18.539 3.806 14.437 1.00 75.38 174 ILE A O 1
ATOM 1379 N N . ARG A 1 175 ? -19.313 3.216 16.462 1.00 77.75 175 ARG A N 1
ATOM 1380 C CA . ARG A 1 175 ? -20.732 3.265 16.072 1.00 77.75 175 ARG A CA 1
ATOM 1381 C C . ARG A 1 175 ? -21.155 4.648 15.595 1.00 77.75 175 ARG A C 1
ATOM 1383 O O . ARG A 1 175 ? -21.973 4.745 14.687 1.00 77.75 175 ARG A O 1
ATOM 1390 N N . ARG A 1 176 ? -20.606 5.700 16.203 1.00 80.25 176 ARG A N 1
ATOM 1391 C CA . ARG A 1 176 ? -20.917 7.083 15.841 1.00 80.25 176 ARG A CA 1
ATOM 1392 C C . ARG A 1 176 ? -20.360 7.458 14.465 1.00 80.25 176 ARG A C 1
ATOM 1394 O O . ARG A 1 176 ? -21.046 8.143 13.715 1.00 80.25 176 ARG A O 1
ATOM 1401 N N . GLU A 1 177 ? -19.153 7.002 14.136 1.00 79.00 177 GLU A N 1
ATOM 1402 C CA . GLU A 1 177 ? -18.453 7.406 12.906 1.00 79.00 177 GLU A CA 1
ATOM 1403 C C . GLU A 1 177 ? -18.718 6.474 11.704 1.00 79.00 177 GLU A C 1
ATOM 1405 O O . GLU A 1 177 ? -18.571 6.884 10.551 1.00 79.00 177 GLU A O 1
ATOM 1410 N N . ALA A 1 178 ? -19.139 5.225 11.933 1.00 74.62 178 ALA A N 1
ATOM 1411 C CA . ALA A 1 178 ? -19.165 4.178 10.905 1.00 74.62 178 ALA A CA 1
ATOM 1412 C C . ALA A 1 178 ? -19.968 4.514 9.634 1.00 74.62 178 ALA A C 1
ATOM 1414 O O . ALA A 1 178 ? -19.501 4.230 8.529 1.00 74.62 178 ALA A O 1
ATOM 1415 N N . ASP A 1 179 ? -21.157 5.112 9.754 1.00 74.12 179 ASP A N 1
ATOM 1416 C CA . ASP A 1 179 ? -21.992 5.460 8.591 1.00 74.12 179 ASP A CA 1
ATOM 1417 C C . ASP A 1 179 ? -21.337 6.547 7.718 1.00 74.12 179 ASP A C 1
ATOM 1419 O O . ASP A 1 179 ? -21.350 6.468 6.481 1.00 74.12 179 ASP A O 1
ATOM 1423 N N . GLY A 1 180 ? -20.711 7.539 8.361 1.00 72.62 180 GLY A N 1
ATOM 1424 C CA . GLY A 1 180 ? -19.965 8.602 7.688 1.00 72.62 180 GLY A CA 1
ATOM 1425 C C . GLY A 1 180 ? -18.723 8.062 6.983 1.00 72.62 180 GLY A C 1
ATOM 1426 O O . GLY A 1 180 ? -18.497 8.366 5.809 1.00 72.62 180 GLY A O 1
ATOM 1427 N N . LEU A 1 181 ? -17.973 7.183 7.657 1.00 70.12 181 LEU A N 1
ATOM 1428 C CA . LEU A 1 181 ? -16.790 6.532 7.090 1.00 70.12 181 LEU A CA 1
ATOM 1429 C C . LEU A 1 181 ? -17.140 5.675 5.876 1.00 70.12 181 LEU A C 1
ATOM 1431 O O . LEU A 1 181 ? -16.491 5.799 4.840 1.00 70.12 181 LEU A O 1
ATOM 1435 N N . ARG A 1 182 ? -18.202 4.861 5.949 1.00 69.00 182 ARG A N 1
ATOM 1436 C CA . ARG A 1 182 ? -18.658 4.053 4.804 1.00 69.00 182 ARG A CA 1
ATOM 1437 C C . ARG A 1 182 ? -18.979 4.927 3.590 1.00 69.00 182 ARG A C 1
ATOM 1439 O O . ARG A 1 182 ? -18.546 4.618 2.484 1.00 69.00 182 ARG A O 1
ATOM 1446 N N . THR A 1 183 ? -19.690 6.033 3.798 1.00 70.62 183 THR A N 1
ATOM 1447 C CA . THR A 1 183 ? -20.063 6.957 2.714 1.00 70.62 183 THR A CA 1
ATOM 1448 C C . THR A 1 183 ? -18.839 7.640 2.103 1.00 70.62 183 THR A C 1
ATOM 1450 O O . THR A 1 183 ? -18.717 7.709 0.881 1.00 70.62 183 THR A O 1
ATOM 1453 N N . SER A 1 184 ? -17.908 8.103 2.941 1.00 67.12 184 SER A N 1
ATOM 1454 C CA . SER A 1 184 ? -16.686 8.767 2.483 1.00 67.12 184 SER A CA 1
ATOM 1455 C C . SER A 1 184 ? -15.775 7.827 1.687 1.00 67.12 184 SER A C 1
ATOM 1457 O O . SER A 1 184 ? -15.261 8.212 0.640 1.00 67.12 184 SER A O 1
ATOM 1459 N N . GLN A 1 185 ? -15.639 6.571 2.119 1.00 64.12 185 GLN A N 1
ATOM 1460 C CA . GLN A 1 185 ? -14.787 5.582 1.449 1.00 64.12 185 GLN A CA 1
ATOM 1461 C C . GLN A 1 185 ? -15.353 5.103 0.108 1.00 64.12 185 GLN A C 1
ATOM 1463 O O . GLN A 1 185 ? -14.594 4.763 -0.793 1.00 64.12 185 GLN A O 1
ATOM 1468 N N . LEU A 1 186 ? -16.680 5.098 -0.053 1.00 66.75 186 LEU A N 1
ATOM 1469 C CA . LEU A 1 186 ? -17.319 4.799 -1.339 1.00 66.75 186 LEU A CA 1
ATOM 1470 C C . LEU A 1 186 ? -17.221 5.961 -2.341 1.00 66.75 186 LEU A C 1
ATOM 1472 O O . LEU A 1 186 ? -17.335 5.731 -3.544 1.00 66.75 186 LEU A O 1
ATOM 1476 N N . GLY A 1 187 ? -17.061 7.195 -1.854 1.00 60.53 187 GLY A N 1
ATOM 1477 C CA . GLY A 1 187 ? -17.013 8.404 -2.678 1.00 60.53 187 GLY A CA 1
ATOM 1478 C C . GLY A 1 187 ? -15.610 8.949 -2.962 1.00 60.53 187 GLY A C 1
ATOM 1479 O O . GLY A 1 187 ? -15.487 9.844 -3.796 1.00 60.53 187 GLY A O 1
ATOM 1480 N N . GLY A 1 188 ? -14.579 8.454 -2.273 1.00 59.59 188 GLY A N 1
ATOM 1481 C CA . GLY A 1 188 ? -13.199 8.930 -2.387 1.00 59.59 188 GLY A CA 1
ATOM 1482 C C . GLY A 1 188 ? -12.218 7.874 -2.901 1.00 59.59 188 GLY A C 1
ATOM 1483 O O . GLY A 1 188 ? -12.558 6.701 -3.057 1.00 59.59 188 GLY A O 1
ATOM 1484 N N . ASP A 1 189 ? -10.977 8.297 -3.140 1.00 55.91 189 ASP A N 1
ATOM 1485 C CA . ASP A 1 189 ? -9.886 7.385 -3.480 1.00 55.91 189 ASP A CA 1
ATOM 1486 C C . ASP A 1 189 ? -9.517 6.571 -2.231 1.00 55.91 189 ASP A C 1
ATOM 1488 O O . ASP A 1 189 ? -9.145 7.123 -1.196 1.00 55.91 189 ASP A O 1
ATOM 1492 N N . SER A 1 190 ? -9.654 5.248 -2.298 1.00 55.28 190 SER A N 1
ATOM 1493 C CA . SER A 1 190 ? -9.318 4.351 -1.189 1.00 55.28 190 SER A CA 1
ATOM 1494 C C . SER A 1 190 ? -8.034 3.585 -1.488 1.00 55.28 190 SER A C 1
ATOM 1496 O O . SER A 1 190 ? -7.802 3.111 -2.604 1.00 55.28 190 SER A O 1
ATOM 1498 N N . TRP A 1 191 ? -7.183 3.439 -0.473 1.00 61.72 191 TRP A N 1
ATOM 1499 C CA . TRP A 1 191 ? -6.058 2.515 -0.544 1.00 61.72 191 TRP A CA 1
ATOM 1500 C C . TRP A 1 191 ? -6.590 1.091 -0.393 1.00 61.72 191 TRP A C 1
ATOM 1502 O O . TRP A 1 191 ? -7.269 0.785 0.588 1.00 61.72 191 TRP A O 1
ATOM 1512 N N . SER A 1 192 ? -6.278 0.212 -1.348 1.00 54.97 192 SER A N 1
ATOM 1513 C CA . SER A 1 192 ? -6.847 -1.142 -1.389 1.00 54.97 192 SER A CA 1
ATOM 1514 C C . SER A 1 192 ? -6.543 -1.976 -0.146 1.00 54.97 192 SER A C 1
ATOM 1516 O O . SER A 1 192 ? -7.267 -2.907 0.180 1.00 54.97 192 SER A O 1
ATOM 1518 N N . GLU A 1 193 ? -5.481 -1.664 0.579 1.00 55.09 193 GLU A N 1
ATOM 1519 C CA . GLU A 1 193 ? -5.138 -2.418 1.782 1.00 55.09 193 GLU A CA 1
ATOM 1520 C C . GLU A 1 193 ? -5.830 -1.862 3.049 1.00 55.09 193 GLU A C 1
ATOM 1522 O O . GLU A 1 193 ? -5.957 -2.596 4.027 1.00 55.09 193 GLU A O 1
ATOM 1527 N N . LEU A 1 194 ? -6.418 -0.648 3.022 1.00 53.56 194 LEU A N 1
ATOM 1528 C CA . LEU A 1 194 ? -7.332 -0.195 4.092 1.00 53.56 194 LEU A CA 1
ATOM 1529 C C . LEU A 1 194 ? -8.643 -0.990 4.106 1.00 53.56 194 LEU A C 1
ATOM 1531 O O . LEU A 1 194 ? -9.384 -0.923 5.090 1.00 53.56 194 LEU A O 1
ATOM 1535 N N . PHE A 1 195 ? -8.945 -1.767 3.055 1.00 55.62 195 PHE A N 1
ATOM 1536 C CA . PHE A 1 195 ? -10.140 -2.612 3.026 1.00 55.62 195 PHE A CA 1
ATOM 1537 C C . PHE A 1 195 ? -10.166 -3.622 4.177 1.00 55.62 195 PHE A C 1
ATOM 1539 O O . PHE A 1 195 ? -11.255 -3.971 4.628 1.00 55.62 195 PHE A O 1
ATOM 1546 N N . PHE A 1 196 ? -9.011 -4.035 4.716 1.00 55.72 196 PHE A N 1
ATOM 1547 C CA . PHE A 1 196 ? -8.975 -4.885 5.908 1.00 55.72 196 PHE A CA 1
ATOM 1548 C C . PHE A 1 196 ? -9.541 -4.172 7.141 1.00 55.72 196 PHE A C 1
ATOM 1550 O O . PHE A 1 196 ? -10.401 -4.732 7.822 1.00 55.72 196 PHE A O 1
ATOM 1557 N N . GLN A 1 197 ? -9.139 -2.926 7.406 1.00 52.53 197 GLN A N 1
ATOM 1558 C CA . GLN A 1 197 ? -9.692 -2.150 8.523 1.00 52.53 197 GLN A CA 1
ATOM 1559 C C . GLN A 1 197 ? -11.142 -1.739 8.265 1.00 52.53 197 GLN A C 1
ATOM 1561 O O . GLN A 1 197 ? -11.974 -1.813 9.167 1.00 52.53 197 GLN A O 1
ATOM 1566 N N . LEU A 1 198 ? -11.479 -1.379 7.023 1.00 53.91 198 LEU A N 1
ATOM 1567 C CA . LEU A 1 198 ? -12.849 -1.041 6.645 1.00 53.91 198 LEU A CA 1
ATOM 1568 C C . LEU A 1 198 ? -13.793 -2.238 6.821 1.00 53.91 198 LEU A C 1
ATOM 1570 O O . LEU A 1 198 ? -14.892 -2.070 7.339 1.00 53.91 198 LEU A O 1
ATOM 1574 N N . ALA A 1 199 ? -13.364 -3.448 6.452 1.00 55.66 199 ALA A N 1
ATOM 1575 C CA . ALA A 1 199 ? -14.126 -4.674 6.675 1.00 55.66 199 ALA A CA 1
ATOM 1576 C C . ALA A 1 199 ? -14.298 -4.965 8.172 1.00 55.66 199 ALA A C 1
ATOM 1578 O O . ALA A 1 199 ? -15.398 -5.318 8.602 1.00 55.66 199 ALA A O 1
ATOM 1579 N N . ARG A 1 200 ? -13.246 -4.761 8.981 1.00 56.50 200 ARG A N 1
ATOM 1580 C CA . ARG A 1 200 ? -13.323 -4.883 10.446 1.00 56.50 200 ARG A CA 1
ATOM 1581 C C . ARG A 1 200 ? -14.351 -3.913 11.030 1.00 56.50 200 ARG A C 1
ATOM 1583 O O . ARG A 1 200 ? -15.228 -4.346 11.768 1.00 56.50 200 ARG A O 1
ATOM 1590 N N . ILE A 1 201 ? -14.302 -2.638 10.646 1.00 55.56 201 ILE A N 1
ATOM 1591 C CA . ILE A 1 201 ? -15.254 -1.608 11.097 1.00 55.56 201 ILE A CA 1
ATOM 1592 C C . ILE A 1 201 ? -16.678 -1.917 10.609 1.00 55.56 201 ILE A C 1
ATOM 1594 O O . ILE A 1 201 ? -17.634 -1.794 11.374 1.00 55.56 201 ILE A O 1
ATOM 1598 N N . ALA A 1 202 ? -16.840 -2.368 9.362 1.00 53.06 202 ALA A N 1
ATOM 1599 C CA . ALA A 1 202 ? -18.144 -2.682 8.781 1.00 53.06 202 ALA A CA 1
ATOM 1600 C C . ALA A 1 202 ? -18.866 -3.804 9.542 1.00 53.06 202 ALA A C 1
ATOM 1602 O O . ALA A 1 202 ? -20.042 -3.648 9.859 1.00 53.06 202 ALA A O 1
ATOM 1603 N N . VAL A 1 203 ? -18.160 -4.882 9.903 1.00 53.00 203 VAL A N 1
ATOM 1604 C CA . VAL A 1 203 ? -18.728 -6.008 10.671 1.00 53.00 203 VAL A CA 1
ATOM 1605 C C . VAL A 1 203 ? -19.182 -5.588 12.074 1.00 53.00 203 VAL A C 1
ATOM 1607 O O . VAL A 1 203 ? -20.129 -6.155 12.604 1.00 53.00 203 VAL A O 1
ATOM 1610 N N . LEU A 1 204 ? -18.530 -4.591 12.671 1.00 48.50 204 LEU A N 1
ATOM 1611 C CA . LEU A 1 204 ? -18.760 -4.171 14.059 1.00 48.50 204 LEU A CA 1
ATOM 1612 C C . LEU A 1 204 ? -19.738 -2.999 14.204 1.00 48.50 204 LEU A C 1
ATOM 1614 O O . LEU A 1 204 ? -20.113 -2.636 15.320 1.00 48.50 204 LEU A O 1
ATOM 1618 N N . SER A 1 205 ? -20.112 -2.391 13.079 1.00 43.41 205 SER A N 1
ATOM 1619 C CA . SER A 1 205 ? -21.089 -1.301 13.007 1.00 43.41 205 SER A CA 1
ATOM 1620 C C . SER A 1 205 ? -22.512 -1.764 12.670 1.00 43.41 205 SER A C 1
ATOM 1622 O O . SER A 1 205 ? -23.404 -0.921 12.598 1.00 43.41 205 SER A O 1
ATOM 1624 N N . ALA A 1 206 ? -22.710 -3.071 12.462 1.00 44.56 206 ALA A N 1
ATOM 1625 C CA . ALA A 1 206 ? -24.016 -3.728 12.368 1.00 44.56 206 ALA A CA 1
ATOM 1626 C C . ALA A 1 206 ? -24.509 -4.161 13.759 1.00 44.56 206 ALA A C 1
ATOM 1628 O O . ALA A 1 206 ? -25.738 -4.104 13.981 1.00 44.56 206 ALA A O 1
#

Nearest PDB structures (foldseek):
  1hz4-assembly1_A  TM=6.860E-01  e=1.021E-01  Escherichia coli
  4i1a-assembly3_B  TM=5.703E-01  e=2.321E-01  Bacillus subtilis subsp. subtilis str. 168
  8rte-assembly1_A  TM=5.248E-01  e=2.024E-01  Bacillus phage phi105
  8rte-assembly1_B  TM=4.621E-01  e=1.171E-01  Bacillus phage phi105
  4i9e-assembly1_B  TM=5.353E-01  e=5.042E-01  Bacillus subtilis subsp. subtilis str. 168

Solvent-accessible surface area (backbone atoms only — not comparable to full-atom values): 11322 Å² total; per-residue (Å²): 79,54,72,37,67,67,53,35,49,53,51,29,56,55,29,41,78,70,74,32,45,71,60,29,49,53,60,73,68,39,89,73,58,67,52,85,82,51,69,67,49,55,48,54,56,52,63,47,33,60,86,66,71,47,87,79,50,73,68,55,54,54,51,50,61,53,45,60,76,70,52,65,84,89,39,40,52,62,53,13,54,50,23,43,53,50,16,56,54,22,50,76,67,67,38,56,69,61,13,50,52,25,41,53,50,14,36,52,20,16,57,74,63,65,38,64,64,62,32,20,53,48,24,46,56,54,15,47,51,22,47,77,72,68,38,49,76,56,14,55,53,26,48,70,64,29,64,85,75,61,94,56,43,62,53,55,53,48,50,46,49,39,51,48,30,49,80,70,67,44,56,68,63,38,57,71,45,42,68,59,44,54,54,49,55,74,75,40,94,67,63,79,76,53,48,60,57,51,51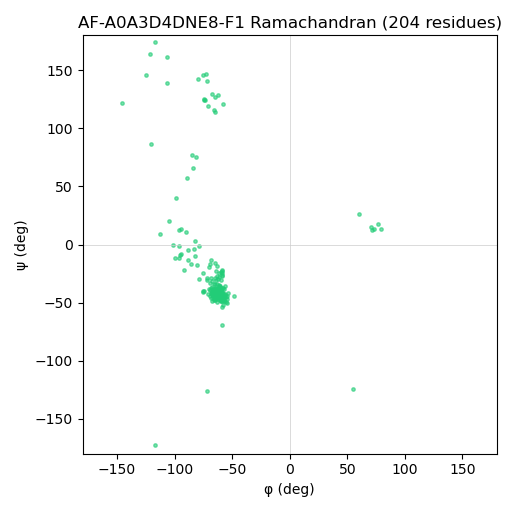,56,51,55,69,72,58,111

pLDDT: mean 80.27, std 11.35, range [43.41, 95.44]

Mean predicted aligned error: 8.14 Å